Protein AF-A0A7X7E8J2-F1 (afdb_monomer)

Structure (mmCIF, N/CA/C/O backbone):
data_AF-A0A7X7E8J2-F1
#
_entry.id   AF-A0A7X7E8J2-F1
#
loop_
_atom_site.group_PDB
_atom_site.id
_atom_site.type_symbol
_atom_site.label_atom_id
_atom_site.label_alt_id
_atom_site.label_comp_id
_atom_site.label_asym_id
_atom_site.label_entity_id
_atom_site.label_seq_id
_atom_site.pdbx_PDB_ins_code
_atom_site.Cartn_x
_atom_site.Cartn_y
_atom_site.Cartn_z
_atom_site.occupancy
_atom_site.B_iso_or_equiv
_atom_site.auth_seq_id
_atom_site.auth_comp_id
_atom_site.auth_asym_id
_atom_site.auth_atom_id
_atom_site.pdbx_PDB_model_num
ATOM 1 N N . MET A 1 1 ? -27.638 -72.747 15.461 1.00 37.78 1 MET A N 1
ATOM 2 C CA . MET A 1 1 ? -26.517 -73.550 14.920 1.00 37.78 1 MET A CA 1
ATOM 3 C C . MET A 1 1 ? -26.994 -74.087 13.582 1.00 37.78 1 MET A C 1
ATOM 5 O O . MET A 1 1 ? -28.067 -74.654 13.563 1.00 37.78 1 MET A O 1
ATOM 9 N N . GLU A 1 2 ? -26.392 -73.842 12.428 1.00 44.19 2 GLU A N 1
ATOM 10 C CA . GLU A 1 2 ? -25.003 -73.512 12.139 1.00 44.19 2 GLU A CA 1
ATOM 11 C C . GLU A 1 2 ? -24.900 -72.679 10.854 1.00 44.19 2 GLU A C 1
ATOM 13 O O . GLU A 1 2 ? -25.761 -72.712 9.976 1.00 44.19 2 GLU A O 1
ATOM 18 N N . VAL A 1 3 ? -23.845 -71.878 10.812 1.00 41.34 3 VAL A N 1
ATOM 19 C CA . VAL A 1 3 ? -23.530 -70.848 9.828 1.00 41.34 3 VAL A CA 1
ATOM 20 C C . VAL A 1 3 ? -22.795 -71.458 8.624 1.00 41.34 3 VAL A C 1
ATOM 22 O O . VAL A 1 3 ? -21.808 -72.154 8.804 1.00 41.34 3 VAL A O 1
ATOM 25 N N . ARG A 1 4 ? -23.285 -71.112 7.420 1.00 47.16 4 ARG A N 1
ATOM 26 C CA . ARG A 1 4 ? -22.612 -70.809 6.127 1.00 47.16 4 ARG A CA 1
ATOM 27 C C . ARG A 1 4 ? -21.283 -71.502 5.778 1.00 47.16 4 ARG A C 1
ATOM 29 O O . ARG A 1 4 ? -20.347 -71.388 6.549 1.00 47.16 4 ARG A O 1
ATOM 36 N N . ARG A 1 5 ? -21.104 -71.833 4.482 1.00 49.34 5 ARG A N 1
ATOM 37 C CA . ARG A 1 5 ? -20.107 -71.165 3.595 1.00 49.34 5 ARG A CA 1
ATOM 38 C C . ARG A 1 5 ? -20.544 -71.206 2.122 1.00 49.34 5 ARG A C 1
ATOM 40 O O . ARG A 1 5 ? -20.525 -72.252 1.491 1.00 49.34 5 ARG A O 1
ATOM 47 N N . VAL A 1 6 ? -20.888 -70.041 1.574 1.00 63.06 6 VAL A N 1
ATOM 48 C CA . VAL A 1 6 ? -20.944 -69.776 0.128 1.00 63.06 6 VAL A CA 1
ATOM 49 C C . VAL A 1 6 ? -19.723 -68.912 -0.185 1.00 63.06 6 VAL A C 1
ATOM 51 O O . VAL A 1 6 ? -19.563 -67.851 0.419 1.00 63.06 6 VAL A O 1
ATOM 54 N N . CYS A 1 7 ? -18.839 -69.375 -1.069 1.00 52.31 7 CYS A N 1
ATOM 55 C CA . CYS A 1 7 ? -17.716 -68.579 -1.569 1.00 52.31 7 CYS A CA 1
ATOM 56 C C . CYS A 1 7 ? -18.230 -67.450 -2.477 1.00 52.31 7 CYS A C 1
ATOM 58 O O . CYS A 1 7 ? -18.973 -67.743 -3.416 1.00 52.31 7 CYS A O 1
ATOM 60 N N . PRO A 1 8 ? -17.829 -66.181 -2.279 1.00 56.72 8 PRO A N 1
ATOM 61 C CA . PRO A 1 8 ? -18.068 -65.147 -3.271 1.00 56.72 8 PRO A CA 1
ATOM 62 C C . PRO A 1 8 ? -16.983 -65.173 -4.359 1.00 56.72 8 PRO A C 1
ATOM 64 O O . PRO A 1 8 ? -15.785 -65.207 -4.090 1.00 56.72 8 PRO A O 1
ATOM 67 N N . SER A 1 9 ? -17.458 -65.146 -5.603 1.00 57.19 9 SER A N 1
ATOM 68 C CA . SER A 1 9 ? -16.715 -64.990 -6.854 1.00 57.19 9 SER A CA 1
ATOM 69 C C . SER A 1 9 ? -15.739 -63.806 -6.822 1.00 57.19 9 SER A C 1
ATOM 71 O O . SER A 1 9 ? -16.136 -62.664 -6.589 1.00 57.19 9 SER A O 1
ATOM 73 N N . THR A 1 10 ? -14.470 -64.052 -7.148 1.00 55.41 10 THR A N 1
ATOM 74 C CA . THR A 1 10 ? -13.453 -63.018 -7.379 1.00 55.41 10 THR A CA 1
ATOM 75 C C . THR A 1 10 ? -13.796 -62.202 -8.628 1.00 55.41 10 THR A C 1
ATOM 77 O O . THR A 1 10 ? -13.715 -62.698 -9.752 1.00 55.41 10 THR A O 1
ATOM 80 N N . LYS A 1 11 ? -14.186 -60.939 -8.445 1.00 59.88 11 LYS A N 1
ATOM 81 C CA . LYS A 1 11 ? -14.401 -59.970 -9.529 1.00 59.88 11 LYS A CA 1
ATOM 82 C C . LYS A 1 11 ? -13.032 -59.461 -10.019 1.00 59.88 11 LYS A C 1
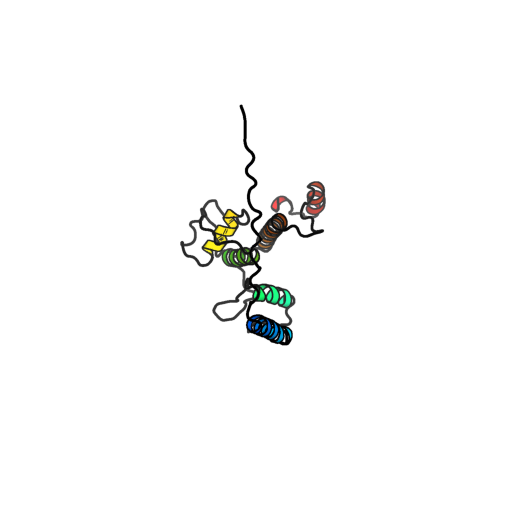ATOM 84 O O . LYS A 1 11 ? -12.265 -58.930 -9.221 1.00 59.88 11 LYS A O 1
ATOM 89 N N . ARG A 1 12 ? -12.712 -59.636 -11.311 1.00 57.22 12 ARG A N 1
ATOM 90 C CA . ARG A 1 12 ? -11.526 -59.039 -11.972 1.00 57.22 12 ARG A CA 1
ATOM 91 C C . ARG A 1 12 ? -11.570 -57.504 -11.853 1.00 57.22 12 ARG A C 1
ATOM 93 O O . ARG A 1 12 ? -12.649 -56.945 -12.060 1.00 57.22 12 ARG A O 1
ATOM 100 N N . PRO A 1 13 ? -10.447 -56.810 -11.593 1.00 51.97 13 PRO A N 1
ATOM 101 C CA . PRO A 1 13 ? -10.410 -55.357 -11.698 1.00 51.97 13 PRO A CA 1
ATOM 102 C C . PRO A 1 13 ? -10.588 -54.933 -13.162 1.00 51.97 13 PRO A C 1
ATOM 104 O O . PRO A 1 13 ? -9.998 -55.516 -14.073 1.00 51.97 13 PRO A O 1
ATOM 107 N N . ALA A 1 14 ? -11.453 -53.942 -13.370 1.00 62.56 14 ALA A N 1
ATOM 108 C CA . ALA A 1 14 ? -11.723 -53.330 -14.663 1.00 62.56 14 ALA A CA 1
ATOM 109 C C . ALA A 1 14 ? -10.448 -52.690 -15.241 1.00 62.56 14 ALA A C 1
ATOM 111 O O . ALA A 1 14 ? -9.663 -52.083 -14.513 1.00 62.56 14 ALA A O 1
ATOM 112 N N . GLY A 1 15 ? -10.249 -52.858 -16.551 1.00 51.03 15 GLY A N 1
ATOM 113 C CA . GLY A 1 15 ? -9.106 -52.331 -17.289 1.00 51.03 15 GLY A CA 1
ATOM 114 C C . GLY A 1 15 ? -9.001 -50.806 -17.213 1.00 51.03 15 GLY A C 1
ATOM 115 O O . GLY A 1 15 ? -10.000 -50.089 -17.246 1.00 51.03 15 GLY A O 1
ATOM 116 N N . ARG A 1 16 ? -7.760 -50.326 -17.119 1.00 59.06 16 ARG A N 1
ATOM 117 C CA . ARG A 1 16 ? -7.379 -48.920 -17.285 1.00 59.06 16 ARG A CA 1
ATOM 118 C C . ARG A 1 16 ? -7.776 -48.475 -18.707 1.00 59.06 16 ARG A C 1
ATOM 120 O O . ARG A 1 16 ? -7.447 -49.199 -19.644 1.00 59.06 16 ARG A O 1
ATOM 127 N N . PRO A 1 17 ? -8.449 -47.327 -18.905 1.00 53.91 17 PRO A N 1
ATOM 128 C CA . PRO A 1 17 ? -8.723 -46.832 -20.249 1.00 53.91 17 PRO A CA 1
ATOM 129 C C . PRO A 1 17 ? -7.408 -46.392 -20.907 1.00 53.91 17 PRO A C 1
ATOM 131 O O . PRO A 1 17 ? -6.846 -45.344 -20.587 1.00 53.91 17 PRO A O 1
ATOM 134 N N . GLU A 1 18 ? -6.895 -47.230 -21.803 1.00 58.91 18 GLU A N 1
ATOM 135 C CA . GLU A 1 18 ? -5.852 -46.880 -22.762 1.00 58.91 18 GLU A CA 1
ATOM 136 C C . GLU A 1 18 ? -6.492 -46.066 -23.890 1.00 58.91 18 GLU A C 1
ATOM 138 O O . GLU A 1 18 ? -7.404 -46.539 -24.563 1.00 58.91 18 GLU A O 1
ATOM 143 N N . GLY A 1 19 ? -6.039 -44.825 -24.075 1.00 63.09 19 GLY A N 1
ATOM 144 C CA . GLY A 1 19 ? -6.479 -43.993 -25.197 1.00 63.09 19 GLY A CA 1
ATOM 145 C C . GLY A 1 19 ? -6.727 -42.530 -24.852 1.00 63.09 19 GLY A C 1
ATOM 146 O O . GLY A 1 19 ? -7.782 -41.994 -25.175 1.00 63.09 19 GLY A O 1
ATOM 147 N N . ARG A 1 20 ? -5.760 -41.845 -24.227 1.00 62.16 20 ARG A N 1
ATOM 148 C CA . ARG A 1 20 ? -5.702 -40.378 -24.359 1.00 62.16 20 ARG A CA 1
ATOM 149 C C . ARG A 1 20 ? -5.097 -40.100 -25.745 1.00 62.16 20 ARG A C 1
ATOM 151 O O . ARG A 1 20 ? -4.041 -40.666 -26.030 1.00 62.16 20 ARG A O 1
ATOM 158 N N . PRO A 1 21 ? -5.739 -39.316 -26.630 1.00 54.25 21 PRO A N 1
ATOM 159 C CA . PRO A 1 21 ? -5.246 -39.117 -27.990 1.00 54.25 21 PRO A CA 1
ATOM 160 C C . PRO A 1 21 ? -3.860 -38.463 -27.949 1.00 54.25 21 PRO A C 1
ATOM 162 O O . PRO A 1 21 ? -3.708 -37.359 -27.429 1.00 54.25 21 PRO A O 1
ATOM 165 N N . ALA A 1 22 ? -2.857 -39.145 -28.512 1.00 60.97 22 ALA A N 1
ATOM 166 C CA . ALA A 1 22 ? -1.450 -38.728 -28.523 1.00 60.97 22 ALA A CA 1
ATOM 167 C C . ALA A 1 22 ? -1.223 -37.309 -29.088 1.00 60.97 22 ALA A C 1
ATOM 169 O O . ALA A 1 22 ? -0.231 -36.661 -28.767 1.00 60.97 22 ALA A O 1
ATOM 170 N N . ALA A 1 23 ? -2.169 -36.798 -29.883 1.00 59.53 23 ALA A N 1
ATOM 171 C CA . ALA A 1 23 ? -2.151 -35.441 -30.416 1.00 59.53 23 ALA A CA 1
ATOM 172 C C . ALA A 1 23 ? -2.181 -34.357 -29.321 1.00 59.53 23 ALA A C 1
ATOM 174 O O . ALA A 1 23 ? -1.498 -33.348 -29.457 1.00 59.53 23 ALA A O 1
ATOM 175 N N . ALA A 1 24 ? -2.905 -34.565 -28.214 1.00 65.50 24 ALA A N 1
ATOM 176 C CA . ALA A 1 24 ? -2.998 -33.569 -27.142 1.00 65.50 24 ALA A CA 1
ATOM 177 C C . ALA A 1 24 ? -1.665 -33.398 -26.394 1.00 65.50 24 ALA A C 1
ATOM 179 O O . ALA A 1 24 ? -1.290 -32.287 -26.029 1.00 65.50 24 ALA A O 1
ATOM 180 N N . THR A 1 25 ? -0.917 -34.489 -26.214 1.00 69.38 25 THR A N 1
ATOM 181 C CA . THR A 1 25 ? 0.414 -34.471 -25.597 1.00 69.38 25 THR A CA 1
ATOM 182 C C . THR A 1 25 ? 1.444 -33.814 -26.507 1.00 69.38 25 THR A C 1
ATOM 184 O O . THR A 1 25 ? 2.270 -33.051 -26.025 1.00 69.38 25 THR A O 1
ATOM 187 N N . VAL A 1 26 ? 1.377 -34.055 -27.819 1.00 75.06 26 VAL A N 1
ATOM 188 C CA . VAL A 1 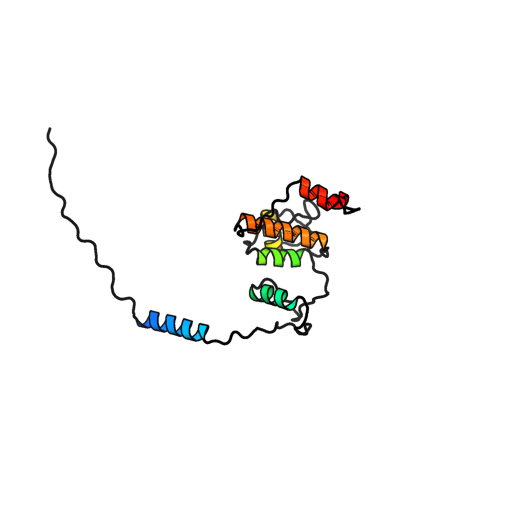26 ? 2.270 -33.409 -28.796 1.00 75.06 26 VAL A CA 1
ATOM 189 C C . VAL A 1 26 ? 1.994 -31.908 -28.888 1.00 75.06 26 VAL A C 1
ATOM 191 O O . VAL A 1 26 ? 2.940 -31.130 -28.901 1.00 75.06 26 VAL A O 1
ATOM 194 N N . VAL A 1 27 ? 0.726 -31.484 -28.871 1.00 78.25 27 VAL A N 1
ATOM 195 C CA . VAL A 1 27 ? 0.353 -30.058 -28.844 1.00 78.25 27 VAL A CA 1
ATOM 196 C C . VAL A 1 27 ? 0.794 -29.392 -27.540 1.00 78.25 27 VAL A C 1
ATOM 198 O O . VAL A 1 27 ? 1.346 -28.300 -27.589 1.00 78.25 27 VAL A O 1
ATOM 201 N N . ALA A 1 28 ? 0.626 -30.047 -26.387 1.00 76.88 28 ALA A N 1
ATOM 202 C CA . ALA A 1 28 ? 1.096 -29.517 -25.106 1.00 76.88 28 ALA A CA 1
ATOM 203 C C . ALA A 1 28 ? 2.631 -29.404 -25.045 1.00 76.88 28 ALA A C 1
ATOM 205 O O . ALA A 1 28 ? 3.153 -28.400 -24.572 1.00 76.88 28 ALA A O 1
ATOM 206 N N . LEU A 1 29 ? 3.359 -30.396 -25.570 1.00 77.81 29 LEU A N 1
ATOM 207 C CA . LEU A 1 29 ? 4.823 -30.374 -25.646 1.00 77.81 29 LEU A CA 1
ATOM 208 C C . LEU A 1 29 ? 5.344 -29.359 -26.671 1.00 77.81 29 LEU A C 1
ATOM 210 O O . LEU A 1 29 ? 6.376 -28.750 -26.427 1.00 77.81 29 LEU A O 1
ATOM 214 N N . LEU A 1 30 ? 4.638 -29.141 -27.785 1.00 77.50 30 LEU A N 1
ATOM 215 C CA . LEU A 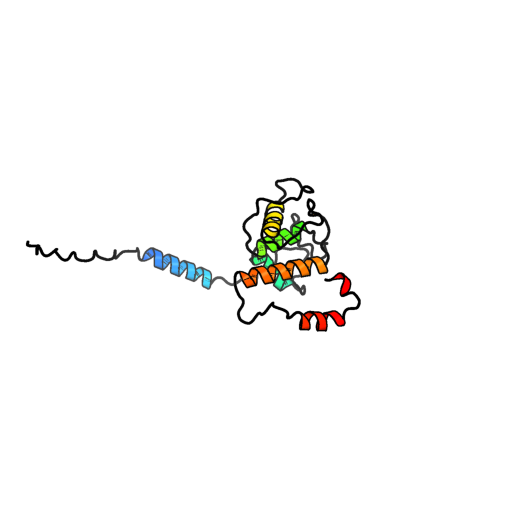1 30 ? 4.944 -28.076 -28.747 1.00 77.50 30 LEU A CA 1
ATOM 216 C C . LEU A 1 30 ? 4.630 -26.690 -28.183 1.00 77.50 30 LEU A C 1
ATOM 218 O O . LEU A 1 30 ? 5.409 -25.773 -28.404 1.00 77.50 30 LEU A O 1
ATOM 222 N N . ALA A 1 31 ? 3.539 -26.527 -27.433 1.00 75.75 31 ALA A N 1
ATOM 223 C CA . ALA A 1 31 ? 3.223 -25.272 -26.755 1.00 75.75 31 ALA A CA 1
ATOM 224 C C . ALA A 1 31 ? 4.276 -24.946 -25.685 1.00 75.75 31 ALA A C 1
ATOM 226 O O . ALA A 1 31 ? 4.775 -23.827 -25.643 1.00 75.75 31 ALA A O 1
ATOM 227 N N . PHE A 1 32 ? 4.688 -25.937 -24.890 1.00 76.06 32 PHE A N 1
ATOM 228 C CA . PHE A 1 32 ? 5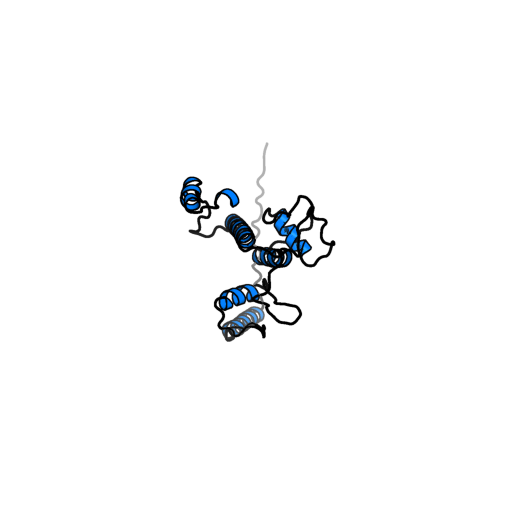.794 -25.795 -23.939 1.00 76.06 32 PHE A CA 1
ATOM 229 C C . PHE A 1 32 ? 7.134 -25.540 -24.659 1.00 76.06 32 PHE A C 1
ATOM 231 O O . PHE A 1 32 ? 7.893 -24.666 -24.261 1.00 76.06 32 PHE A O 1
ATOM 238 N N . LEU A 1 33 ? 7.345 -26.240 -25.782 1.00 79.88 33 LEU A N 1
ATOM 239 C CA . LEU A 1 33 ? 8.276 -25.985 -26.890 1.00 79.88 33 LEU A CA 1
ATOM 240 C C . LEU A 1 33 ? 8.495 -24.494 -27.178 1.00 79.88 33 LEU A C 1
ATOM 242 O O . LEU A 1 33 ? 9.573 -23.923 -27.021 1.00 79.88 33 LEU A O 1
ATOM 246 N N . VAL A 1 34 ? 7.404 -23.890 -27.633 1.00 76.06 34 VAL A N 1
ATOM 247 C CA . VAL A 1 34 ? 7.320 -22.504 -28.086 1.00 76.06 34 VAL A CA 1
ATOM 248 C C . VAL A 1 34 ? 7.493 -21.527 -26.923 1.00 76.06 34 VAL A C 1
ATOM 250 O O . VAL A 1 34 ? 8.188 -20.532 -27.091 1.00 76.06 34 VAL A O 1
ATOM 253 N N . VAL A 1 35 ? 6.938 -21.822 -25.742 1.00 73.81 35 VAL A N 1
ATOM 254 C CA . VAL A 1 35 ? 7.122 -21.000 -24.531 1.00 73.81 35 VAL A CA 1
ATOM 255 C C . VAL A 1 35 ? 8.582 -21.012 -24.059 1.00 73.81 35 VAL A C 1
ATOM 257 O O . VAL A 1 35 ? 9.103 -19.967 -23.694 1.00 73.81 35 VAL A O 1
ATOM 260 N N . ALA A 1 36 ? 9.273 -22.153 -24.119 1.00 72.38 36 ALA A N 1
ATOM 261 C CA . ALA A 1 36 ? 10.672 -22.276 -23.696 1.00 72.38 36 ALA A CA 1
ATOM 262 C C . ALA A 1 36 ? 11.683 -21.655 -24.681 1.00 72.38 36 ALA A C 1
ATOM 264 O O . ALA A 1 36 ? 12.797 -21.322 -24.285 1.00 72.38 36 ALA A O 1
ATOM 265 N N . LEU A 1 37 ? 11.315 -21.530 -25.962 1.00 71.44 37 LEU A N 1
ATOM 266 C CA . LEU A 1 37 ? 12.127 -20.895 -27.010 1.00 71.44 37 LEU A CA 1
ATOM 267 C C . LEU A 1 37 ? 11.809 -19.404 -27.198 1.00 71.44 37 LEU A C 1
ATOM 269 O O . LEU A 1 37 ? 12.497 -18.734 -27.973 1.00 71.44 37 LEU A O 1
ATOM 273 N N . ALA A 1 38 ? 10.773 -18.885 -26.535 1.00 65.50 38 ALA A N 1
ATOM 274 C CA . ALA A 1 38 ? 10.485 -17.462 -26.556 1.00 65.50 38 ALA A CA 1
ATOM 275 C C . ALA A 1 38 ? 11.635 -16.718 -25.855 1.00 65.50 38 ALA A C 1
ATOM 277 O O . ALA A 1 38 ? 12.001 -17.085 -24.736 1.00 65.50 38 ALA A O 1
ATOM 278 N N . PRO A 1 39 ? 12.239 -15.694 -26.483 1.00 57.69 39 PRO A N 1
ATOM 279 C CA . PRO A 1 39 ? 13.191 -14.855 -25.778 1.00 57.69 39 PRO A CA 1
ATOM 280 C C . PRO A 1 39 ? 12.470 -14.218 -24.587 1.00 57.69 39 PRO A C 1
ATOM 282 O O . PRO A 1 39 ? 11.428 -13.589 -24.771 1.00 57.69 39 PRO A O 1
ATOM 285 N N . SER A 1 40 ? 13.022 -14.364 -23.381 1.00 55.81 40 SER A N 1
ATOM 286 C CA . SER A 1 40 ? 12.626 -13.550 -22.234 1.00 55.81 40 SER A CA 1
ATOM 287 C C . SER A 1 40 ? 12.996 -12.109 -22.559 1.00 55.81 40 SER A C 1
ATOM 289 O O . SER A 1 40 ? 14.119 -11.669 -22.318 1.00 55.81 40 SER A O 1
ATOM 291 N N . THR A 1 41 ? 12.094 -11.377 -23.202 1.00 54.50 41 THR A N 1
ATOM 292 C CA . THR A 1 41 ? 12.244 -9.935 -23.314 1.00 54.50 41 THR A CA 1
ATOM 293 C C . THR A 1 41 ? 12.133 -9.403 -21.899 1.00 54.50 41 THR A C 1
ATOM 295 O O . THR A 1 41 ? 11.049 -9.463 -21.324 1.00 54.50 41 THR A O 1
ATOM 298 N N . ALA A 1 42 ? 13.241 -8.918 -21.336 1.00 55.78 42 ALA A N 1
ATOM 299 C CA . ALA A 1 42 ? 13.175 -8.012 -20.202 1.00 55.78 42 ALA A CA 1
ATOM 300 C C . ALA A 1 42 ? 12.209 -6.896 -20.613 1.00 55.78 42 ALA A C 1
ATOM 302 O O . ALA A 1 42 ? 12.487 -6.146 -21.554 1.00 55.78 42 ALA A O 1
ATOM 303 N N . HIS A 1 43 ? 11.015 -6.895 -20.027 1.00 61.84 43 HIS A N 1
ATOM 304 C CA . HIS A 1 43 ? 9.993 -5.938 -20.393 1.00 61.84 43 HIS A CA 1
ATOM 305 C C . HIS A 1 43 ? 10.422 -4.607 -19.786 1.00 61.84 43 HIS A C 1
ATOM 307 O O . HIS A 1 43 ? 10.446 -4.444 -18.567 1.00 61.84 43 HIS A O 1
ATOM 313 N N . ALA A 1 44 ? 10.849 -3.672 -20.635 1.00 72.94 44 ALA A N 1
ATOM 314 C CA . ALA A 1 44 ? 11.019 -2.301 -20.190 1.00 72.94 44 ALA A CA 1
ATOM 315 C C . ALA A 1 44 ? 9.658 -1.824 -19.672 1.00 72.94 44 ALA A C 1
ATOM 317 O O . ALA A 1 44 ? 8.648 -1.992 -20.358 1.00 72.94 44 ALA A O 1
ATOM 318 N N . LEU A 1 45 ? 9.633 -1.285 -18.455 1.00 84.56 45 LEU A N 1
ATOM 319 C CA . LEU A 1 45 ? 8.399 -0.797 -17.858 1.00 84.56 45 LEU A CA 1
ATOM 320 C C . LEU A 1 45 ? 7.777 0.280 -18.760 1.00 84.56 45 LEU A C 1
ATOM 322 O O . LEU A 1 45 ? 8.509 1.118 -19.291 1.00 84.56 45 LEU A O 1
ATOM 326 N N . PRO A 1 46 ? 6.446 0.300 -18.933 1.00 88.56 46 PRO A N 1
ATOM 327 C CA . PRO A 1 46 ? 5.779 1.179 -19.892 1.00 88.56 46 PRO A CA 1
ATOM 328 C C . PRO A 1 46 ? 5.623 2.627 -19.386 1.00 88.56 46 PRO A C 1
ATOM 330 O O . PRO A 1 46 ? 4.732 3.339 -19.845 1.00 88.56 46 PRO A O 1
ATOM 333 N N . TYR A 1 47 ? 6.457 3.062 -18.439 1.00 93.38 47 TYR A N 1
ATOM 334 C CA . TYR A 1 47 ? 6.338 4.352 -17.765 1.00 93.38 47 TYR A CA 1
ATOM 335 C C . TYR A 1 47 ? 7.261 5.392 -18.430 1.00 93.38 47 TYR A C 1
ATOM 337 O O . TYR A 1 47 ? 8.481 5.220 -18.414 1.00 93.38 47 TYR A O 1
ATOM 345 N N . PRO A 1 48 ? 6.721 6.468 -19.037 1.00 94.06 48 PRO A N 1
ATOM 346 C CA . PRO A 1 48 ? 7.506 7.457 -19.781 1.00 94.06 48 PRO A CA 1
ATOM 347 C C . PRO A 1 48 ? 8.315 8.406 -18.884 1.00 94.06 48 PRO A C 1
ATOM 349 O O . PRO A 1 48 ? 9.172 9.136 -19.380 1.00 94.06 48 PRO A O 1
ATOM 352 N N . ASP A 1 49 ? 8.020 8.435 -17.586 1.00 94.44 49 ASP A N 1
ATOM 353 C CA . ASP A 1 49 ? 8.696 9.223 -16.555 1.00 94.44 49 ASP A CA 1
ATOM 354 C C . ASP A 1 49 ? 9.861 8.477 -15.883 1.00 94.44 49 ASP A C 1
ATOM 356 O O . ASP A 1 49 ? 10.442 9.001 -14.934 1.00 94.44 49 ASP A O 1
ATOM 360 N N . LEU A 1 50 ? 10.219 7.293 -16.394 1.00 93.06 50 LEU A N 1
ATOM 361 C CA . LEU A 1 50 ? 11.380 6.518 -15.964 1.00 93.06 50 LEU A CA 1
ATOM 362 C C . LEU A 1 50 ? 12.431 6.424 -17.077 1.00 93.06 50 LEU A C 1
ATOM 364 O O . LEU A 1 50 ? 12.107 6.227 -18.250 1.00 93.06 50 LEU A O 1
ATOM 368 N N . SER A 1 51 ? 13.704 6.539 -16.708 1.00 89.88 51 SER A N 1
ATOM 369 C CA . SER A 1 51 ? 14.856 6.320 -17.587 1.00 89.88 51 SER A CA 1
ATOM 370 C C . SER A 1 51 ? 15.262 4.848 -17.681 1.00 89.88 51 SER A C 1
ATOM 372 O O . SER A 1 51 ? 15.911 4.462 -18.656 1.00 89.88 51 SER A O 1
ATOM 374 N N . GLY A 1 52 ? 14.858 4.018 -16.716 1.00 87.19 52 GLY A N 1
ATOM 375 C CA . GLY A 1 52 ? 15.142 2.583 -16.666 1.00 87.19 52 GLY A CA 1
ATOM 376 C C . GLY A 1 52 ? 16.459 2.218 -15.972 1.00 87.19 52 GLY A C 1
ATOM 377 O O . GLY A 1 52 ? 16.804 1.039 -15.916 1.00 87.19 52 GLY A O 1
ATOM 378 N N . ASP A 1 53 ? 17.197 3.199 -15.454 1.00 89.81 53 ASP A N 1
ATOM 379 C CA . ASP A 1 53 ? 18.439 3.040 -14.686 1.00 89.81 53 ASP A CA 1
ATOM 380 C C . ASP A 1 53 ? 18.287 3.466 -13.215 1.00 89.81 53 ASP A C 1
ATOM 382 O O . ASP A 1 53 ? 19.270 3.602 -12.480 1.00 89.81 53 ASP A O 1
ATOM 386 N N . GLU A 1 54 ? 17.050 3.660 -12.757 1.00 91.62 54 GLU A N 1
ATOM 387 C CA . GLU A 1 54 ? 16.762 4.005 -11.377 1.00 91.62 54 GLU A CA 1
ATOM 388 C C . GLU A 1 54 ? 17.165 2.882 -10.424 1.00 91.62 54 GLU A C 1
ATOM 390 O O . GLU A 1 54 ? 16.979 1.696 -10.684 1.00 91.62 54 GLU A O 1
ATOM 395 N N . TRP A 1 55 ? 17.640 3.262 -9.238 1.00 93.12 55 TRP A N 1
ATOM 396 C CA . TRP A 1 55 ? 18.083 2.310 -8.216 1.00 93.12 55 TRP A CA 1
ATOM 397 C C . TRP A 1 55 ? 16.991 1.327 -7.754 1.00 93.12 55 TRP A C 1
ATOM 399 O O . TRP A 1 55 ? 17.306 0.306 -7.150 1.00 93.12 55 TRP A O 1
ATOM 409 N N . TYR A 1 56 ? 15.717 1.638 -8.006 1.00 91.62 56 TYR A N 1
ATOM 410 C CA . TYR A 1 56 ? 14.556 0.816 -7.660 1.00 91.62 56 TYR A CA 1
ATOM 411 C C . TYR A 1 56 ? 13.943 0.088 -8.863 1.00 91.62 56 TYR A C 1
ATOM 413 O O . TYR A 1 56 ? 12.906 -0.554 -8.697 1.00 91.62 56 TYR A O 1
ATOM 421 N N . ILE A 1 57 ? 14.535 0.180 -10.060 1.00 92.44 57 ILE A N 1
ATOM 422 C CA . ILE A 1 57 ? 13.902 -0.316 -11.287 1.00 92.44 57 ILE A CA 1
ATOM 423 C C . ILE A 1 57 ? 13.646 -1.826 -11.243 1.00 92.44 57 ILE A C 1
ATOM 425 O O . ILE A 1 57 ? 12.567 -2.266 -11.623 1.00 92.44 57 ILE A O 1
ATOM 429 N N . GLU A 1 58 ? 14.575 -2.608 -10.686 1.00 91.06 58 GLU A N 1
ATOM 430 C CA . GLU A 1 58 ? 14.422 -4.062 -10.534 1.00 91.06 58 GLU A CA 1
ATOM 431 C C . GLU A 1 58 ? 13.263 -4.413 -9.590 1.00 91.06 58 GLU A C 1
ATOM 433 O O . GLU A 1 58 ? 12.463 -5.304 -9.869 1.00 91.06 58 GLU A O 1
ATOM 438 N N . ALA A 1 59 ? 13.130 -3.677 -8.481 1.00 91.56 59 ALA A N 1
ATOM 439 C CA . ALA A 1 59 ? 12.033 -3.871 -7.537 1.00 91.56 59 ALA A CA 1
ATOM 440 C C . ALA A 1 59 ? 10.688 -3.476 -8.159 1.00 91.56 59 ALA A C 1
ATOM 442 O O . ALA A 1 59 ? 9.688 -4.168 -7.973 1.00 91.56 59 ALA A O 1
ATOM 443 N N . LEU A 1 60 ? 10.663 -2.382 -8.922 1.00 92.75 60 LEU A N 1
ATOM 444 C CA . LEU A 1 60 ? 9.469 -1.934 -9.626 1.00 92.75 60 LEU A CA 1
ATOM 445 C C . LEU A 1 60 ? 9.052 -2.915 -10.728 1.00 92.75 60 LEU A C 1
ATOM 447 O O . LEU A 1 60 ? 7.860 -3.171 -10.881 1.00 92.75 60 LEU A O 1
ATOM 451 N N . GLN A 1 61 ? 10.013 -3.484 -11.459 1.00 91.88 61 GLN A N 1
ATOM 452 C CA . GLN A 1 61 ? 9.776 -4.548 -12.436 1.00 91.88 61 GLN A CA 1
ATOM 453 C C . GLN A 1 61 ? 9.135 -5.759 -11.769 1.00 91.88 61 GLN A C 1
ATOM 455 O O . GLN A 1 61 ? 8.037 -6.136 -12.159 1.00 91.88 61 GLN A O 1
ATOM 460 N N . ALA A 1 62 ? 9.737 -6.277 -10.696 1.00 91.56 62 ALA A N 1
ATOM 461 C CA . ALA A 1 62 ? 9.183 -7.416 -9.966 1.00 91.56 62 ALA A CA 1
ATOM 462 C C . ALA A 1 62 ? 7.747 -7.157 -9.471 1.00 91.56 62 ALA A C 1
ATOM 464 O O . ALA A 1 62 ? 6.876 -8.009 -9.612 1.00 91.56 62 ALA A O 1
ATOM 465 N N . LEU A 1 63 ? 7.470 -5.966 -8.931 1.00 92.00 63 LEU A N 1
ATOM 466 C CA . LEU A 1 63 ? 6.122 -5.608 -8.475 1.00 92.00 63 LEU A CA 1
ATOM 467 C C . LEU A 1 63 ? 5.124 -5.407 -9.623 1.00 92.00 63 LEU A C 1
ATOM 469 O O . LEU A 1 63 ? 3.934 -5.664 -9.444 1.00 92.00 63 LEU A O 1
ATOM 473 N N . SER A 1 64 ? 5.582 -4.930 -10.780 1.00 91.12 64 SER A N 1
ATOM 474 C CA . SER A 1 64 ? 4.728 -4.756 -11.961 1.00 91.12 64 SER A CA 1
ATOM 475 C C . SER A 1 64 ? 4.409 -6.100 -12.616 1.00 91.12 64 SER A C 1
ATOM 477 O O . SER A 1 64 ? 3.273 -6.318 -13.026 1.00 91.12 64 SER A O 1
ATOM 479 N N . ASP A 1 65 ? 5.373 -7.024 -12.652 1.00 90.00 65 ASP A N 1
ATOM 480 C CA . ASP A 1 65 ? 5.197 -8.382 -13.181 1.00 90.00 65 ASP A CA 1
ATOM 481 C C . ASP A 1 65 ? 4.180 -9.187 -12.356 1.00 90.00 65 ASP A C 1
ATOM 483 O O . ASP A 1 65 ? 3.374 -9.932 -12.913 1.00 90.00 65 ASP A O 1
ATOM 487 N N . GLU A 1 66 ? 4.157 -8.975 -11.037 1.00 88.56 66 GLU A N 1
ATOM 488 C CA . GLU A 1 66 ? 3.148 -9.529 -10.121 1.00 88.56 66 GLU A CA 1
ATOM 489 C C . GLU A 1 66 ? 1.808 -8.759 -10.163 1.00 88.56 66 GLU A C 1
ATOM 491 O O . GLU A 1 66 ? 0.861 -9.094 -9.453 1.00 88.56 66 GLU A O 1
ATOM 496 N N . GLY A 1 67 ? 1.704 -7.692 -10.964 1.00 89.25 67 GLY A N 1
ATOM 497 C CA . GLY A 1 67 ? 0.494 -6.870 -11.086 1.00 89.25 67 GLY A CA 1
ATOM 498 C C . GLY A 1 67 ? 0.163 -6.025 -9.849 1.00 89.25 67 GLY A C 1
ATOM 499 O O . GLY A 1 67 ? -0.923 -5.444 -9.773 1.00 89.25 67 GLY A O 1
ATOM 5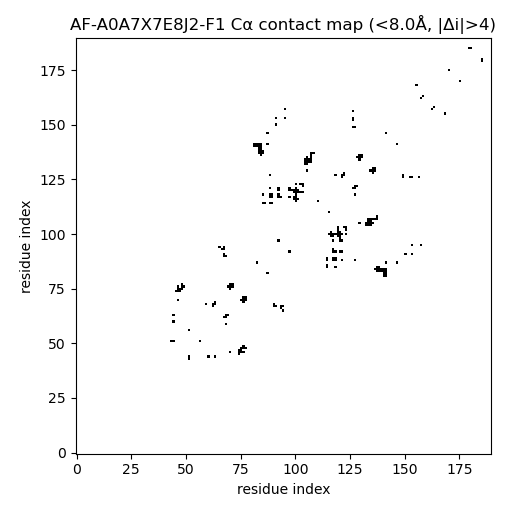00 N N . VAL A 1 68 ? 1.085 -5.924 -8.886 1.00 91.69 68 VAL A N 1
ATOM 501 C CA . VAL A 1 68 ? 0.932 -5.128 -7.656 1.00 91.69 68 VAL A CA 1
ATOM 502 C C . VAL A 1 68 ? 0.979 -3.631 -7.967 1.00 91.69 68 VAL A C 1
ATOM 504 O O . VAL A 1 68 ? 0.268 -2.841 -7.345 1.00 91.69 68 VAL A O 1
ATOM 507 N N . VAL A 1 69 ? 1.795 -3.237 -8.947 1.00 91.75 69 VAL A N 1
ATOM 508 C CA . VAL A 1 69 ? 1.974 -1.845 -9.375 1.00 91.75 69 VAL A CA 1
ATOM 509 C C . VAL A 1 69 ? 1.581 -1.697 -10.842 1.00 91.75 69 VAL A C 1
ATOM 511 O O . VAL A 1 69 ? 2.126 -2.380 -11.699 1.00 91.75 69 VAL A O 1
ATOM 514 N N . ASN A 1 70 ? 0.660 -0.772 -11.130 1.00 87.44 70 ASN A N 1
ATOM 515 C CA . ASN A 1 70 ? 0.093 -0.578 -12.473 1.00 87.44 70 ASN A CA 1
ATOM 516 C C . ASN A 1 70 ? 0.242 0.862 -13.011 1.00 87.44 70 ASN A C 1
ATOM 518 O O . ASN A 1 70 ? -0.331 1.198 -14.046 1.00 87.44 70 ASN A O 1
ATOM 522 N N . GLY A 1 71 ? 0.989 1.718 -12.308 1.00 89.12 71 GLY A N 1
ATOM 523 C CA . GLY A 1 71 ? 1.124 3.137 -12.638 1.00 89.12 71 GLY A CA 1
ATOM 524 C C . GLY A 1 71 ? -0.175 3.933 -12.480 1.00 89.12 71 GLY A C 1
ATOM 525 O O . GLY A 1 71 ? -1.159 3.485 -11.885 1.00 89.12 71 GLY A O 1
ATOM 526 N N . ARG A 1 72 ? -0.156 5.160 -12.988 1.00 90.06 72 ARG A N 1
ATOM 527 C CA . ARG A 1 72 ? -1.249 6.128 -12.933 1.00 90.06 72 ARG A CA 1
ATOM 528 C C . ARG A 1 72 ? -2.105 6.069 -14.198 1.00 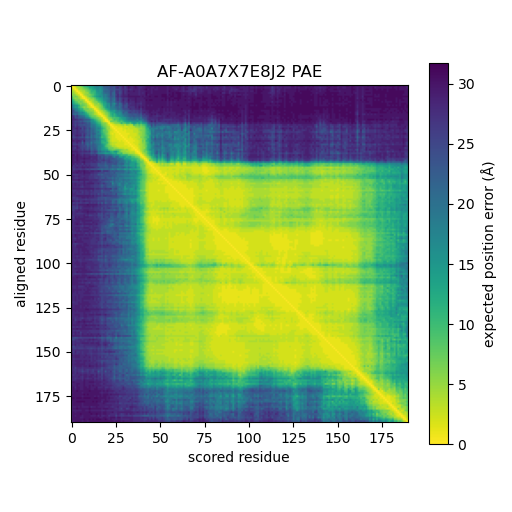90.06 72 ARG A C 1
ATOM 530 O O . ARG A 1 72 ? -1.711 5.541 -15.234 1.00 90.06 72 ARG A O 1
ATOM 537 N N . ALA A 1 73 ? -3.286 6.682 -14.131 1.00 89.50 73 ALA A N 1
ATOM 538 C CA . ALA A 1 73 ? -4.223 6.734 -15.255 1.00 89.50 73 ALA A CA 1
ATOM 539 C C . ALA A 1 73 ? -3.677 7.474 -16.494 1.00 89.50 73 ALA A C 1
ATOM 541 O O . ALA A 1 73 ? -4.163 7.248 -17.600 1.00 89.50 73 ALA A O 1
ATOM 542 N N . ASP A 1 74 ? -2.687 8.353 -16.321 1.00 91.56 74 ASP A N 1
ATOM 543 C CA . ASP A 1 74 ? -1.998 9.057 -17.409 1.00 91.56 74 ASP A CA 1
ATOM 544 C C . ASP A 1 74 ? -0.823 8.259 -18.010 1.00 91.56 74 ASP A C 1
ATOM 546 O O . ASP A 1 74 ? -0.170 8.734 -18.939 1.00 91.56 74 ASP A O 1
ATOM 550 N N . GLY A 1 75 ? -0.578 7.042 -17.512 1.00 91.94 75 GLY A N 1
ATOM 551 C CA . GLY A 1 75 ? 0.489 6.149 -17.956 1.00 91.94 75 GLY A CA 1
ATOM 552 C C . GLY A 1 75 ? 1.837 6.372 -17.270 1.00 91.94 75 GLY A C 1
ATOM 553 O O . GLY A 1 75 ? 2.780 5.656 -17.590 1.00 91.94 75 GLY A O 1
ATOM 554 N N . THR A 1 76 ? 1.953 7.326 -16.343 1.00 95.06 76 THR A N 1
ATOM 555 C CA . THR A 1 76 ? 3.183 7.563 -15.564 1.00 95.06 76 THR A CA 1
ATOM 556 C C . THR A 1 76 ? 3.284 6.642 -14.349 1.00 95.06 76 THR A C 1
ATOM 558 O O . THR A 1 76 ? 2.283 6.075 -13.905 1.00 95.06 76 THR A O 1
ATOM 561 N N . PHE A 1 77 ? 4.479 6.490 -13.780 1.00 94.31 77 PHE A N 1
ATOM 562 C CA . PHE A 1 77 ? 4.654 5.830 -12.485 1.00 94.31 77 PHE A CA 1
ATOM 563 C C . PHE A 1 77 ? 4.500 6.810 -11.311 1.00 94.31 77 PHE A C 1
ATOM 565 O O . PHE A 1 77 ? 3.871 6.473 -10.309 1.00 94.31 77 PHE A O 1
ATOM 572 N N . GLY A 1 78 ? 5.032 8.027 -11.434 1.00 94.25 78 GLY A N 1
ATOM 573 C CA . GLY A 1 78 ? 5.028 9.039 -10.376 1.00 94.25 78 GLY A CA 1
ATOM 574 C C . GLY A 1 78 ? 5.985 8.725 -9.215 1.00 94.25 78 GLY A C 1
ATOM 575 O O . GLY A 1 78 ? 5.562 8.753 -8.060 1.00 94.25 78 GLY A O 1
ATOM 576 N N . PRO A 1 79 ? 7.281 8.444 -9.461 1.00 91.94 79 PRO A N 1
ATOM 577 C CA . PRO A 1 79 ? 8.204 7.921 -8.442 1.00 91.94 79 PRO A CA 1
ATOM 578 C C . PRO A 1 79 ? 8.473 8.853 -7.253 1.00 91.94 79 PRO A C 1
ATOM 580 O O . PRO A 1 79 ? 8.941 8.404 -6.205 1.00 91.94 79 PRO A O 1
ATOM 583 N N . TYR A 1 80 ? 8.228 10.153 -7.418 1.00 90.88 80 TYR A N 1
ATOM 584 C CA . TYR A 1 80 ? 8.460 11.171 -6.389 1.00 90.88 80 TYR A CA 1
ATOM 585 C C . TYR A 1 80 ? 7.173 11.694 -5.760 1.00 90.88 80 TYR A C 1
ATOM 587 O O . TYR A 1 80 ? 7.226 12.566 -4.888 1.00 90.88 80 TYR A O 1
ATOM 595 N N . ASP A 1 81 ? 6.028 11.171 -6.187 1.00 92.44 81 ASP A N 1
ATOM 596 C CA . ASP A 1 81 ? 4.759 11.570 -5.621 1.00 92.44 81 ASP A CA 1
ATOM 597 C C . ASP A 1 81 ? 4.582 10.957 -4.227 1.00 92.44 81 ASP A C 1
ATOM 599 O O . ASP A 1 81 ? 4.991 9.818 -3.970 1.00 92.44 81 ASP A O 1
ATOM 603 N N . PRO A 1 82 ? 3.952 11.689 -3.296 1.00 92.94 82 PRO A N 1
ATOM 604 C CA . PRO A 1 82 ? 3.559 11.111 -2.028 1.00 92.94 82 PRO A CA 1
ATOM 605 C C . PRO A 1 82 ? 2.550 9.987 -2.262 1.00 92.94 82 PRO A C 1
ATOM 607 O O . PRO A 1 82 ? 1.571 10.158 -2.985 1.00 92.94 82 PRO A O 1
ATOM 610 N N . ILE A 1 83 ? 2.761 8.863 -1.586 1.00 93.44 83 ILE A N 1
ATOM 611 C CA . ILE A 1 83 ? 1.829 7.743 -1.609 1.00 93.44 83 ILE A CA 1
ATOM 612 C C . ILE A 1 83 ? 0.761 7.888 -0.521 1.00 93.44 83 ILE A C 1
ATOM 614 O O . ILE A 1 83 ? 1.069 8.184 0.642 1.00 93.44 83 ILE A O 1
ATOM 618 N N . SER A 1 84 ? -0.500 7.674 -0.884 1.00 94.81 84 SER A N 1
ATOM 619 C CA . SER A 1 84 ? -1.623 7.681 0.053 1.00 94.81 84 SER A CA 1
ATOM 620 C C . SER A 1 84 ? -1.718 6.374 0.847 1.00 94.81 84 SER A C 1
ATOM 622 O O . SER A 1 84 ? -1.232 5.312 0.438 1.00 94.81 84 SER A O 1
ATOM 624 N N . ARG A 1 85 ? -2.388 6.425 2.003 1.00 95.44 85 ARG A N 1
ATOM 625 C CA . ARG A 1 85 ? -2.670 5.225 2.806 1.00 95.44 85 ARG A CA 1
ATOM 626 C C . ARG A 1 85 ? -3.502 4.199 2.038 1.00 95.44 85 ARG A C 1
ATOM 628 O O . ARG A 1 85 ? -3.276 3.001 2.215 1.00 95.44 85 ARG A O 1
ATOM 635 N N . ALA A 1 86 ? -4.431 4.646 1.198 1.00 95.19 86 ALA A N 1
ATOM 636 C CA . ALA A 1 86 ? -5.243 3.779 0.352 1.00 95.19 86 ALA A CA 1
ATOM 637 C C . ALA A 1 86 ? -4.419 3.068 -0.729 1.00 95.19 86 ALA A C 1
ATOM 639 O O . ALA A 1 86 ? -4.500 1.845 -0.833 1.00 95.19 86 ALA A O 1
ATOM 640 N N . GLU A 1 87 ? -3.585 3.796 -1.478 1.00 94.94 87 GLU A N 1
ATOM 641 C CA . GLU A 1 87 ? -2.718 3.208 -2.513 1.00 94.94 87 GLU A CA 1
ATOM 642 C C . GLU A 1 87 ? -1.763 2.174 -1.921 1.00 94.94 87 GLU A C 1
ATOM 644 O O . GLU A 1 87 ? -1.660 1.054 -2.422 1.00 94.94 87 GLU A O 1
ATOM 649 N N . PHE A 1 88 ? -1.125 2.507 -0.798 1.00 95.00 88 PHE A N 1
ATOM 650 C CA . PHE A 1 88 ? -0.228 1.577 -0.120 1.00 95.00 88 PHE A CA 1
ATOM 651 C C . PHE A 1 88 ? -0.950 0.314 0.359 1.00 95.00 88 PHE A C 1
ATOM 653 O O . PHE A 1 88 ? -0.423 -0.790 0.245 1.00 95.00 88 PHE A O 1
ATOM 660 N N . SER A 1 89 ? -2.174 0.468 0.865 1.00 95.19 89 SER A N 1
ATOM 661 C CA . SER A 1 89 ? -3.007 -0.650 1.311 1.00 95.19 89 SER A CA 1
ATOM 662 C C . SER A 1 89 ? -3.423 -1.553 0.152 1.00 95.19 89 SER A C 1
ATOM 664 O O . SER A 1 89 ? -3.381 -2.773 0.284 1.00 95.19 89 SER A O 1
ATOM 666 N N . ALA A 1 90 ? -3.776 -0.974 -0.996 1.00 95.00 90 ALA A N 1
ATOM 667 C CA . ALA A 1 90 ? -4.095 -1.736 -2.197 1.00 95.00 90 ALA A CA 1
ATOM 668 C C . ALA A 1 90 ? -2.893 -2.557 -2.684 1.00 95.00 90 ALA A C 1
ATOM 670 O O . ALA A 1 90 ? -3.035 -3.757 -2.917 1.00 95.00 90 ALA A O 1
ATOM 671 N N . MET A 1 91 ? -1.704 -1.948 -2.743 1.00 95.12 91 MET A N 1
ATOM 672 C CA . MET A 1 91 ? -0.477 -2.670 -3.095 1.00 95.12 91 MET A CA 1
ATOM 673 C C . MET A 1 91 ? -0.170 -3.789 -2.100 1.00 95.12 91 MET A C 1
ATOM 675 O O . MET A 1 91 ? 0.153 -4.901 -2.502 1.00 95.12 91 MET A O 1
ATOM 679 N N . LEU A 1 92 ? -0.293 -3.525 -0.797 1.00 95.06 92 LEU A N 1
ATOM 680 C CA . LEU A 1 92 ? 0.025 -4.516 0.228 1.00 95.06 92 LEU A CA 1
ATOM 681 C C . LEU A 1 92 ? -0.951 -5.699 0.217 1.00 95.06 92 LEU A C 1
ATOM 683 O O . LEU A 1 92 ? -0.525 -6.838 0.378 1.00 95.06 92 LEU A O 1
ATOM 687 N N . ALA A 1 93 ? -2.244 -5.442 0.003 1.00 95.12 93 ALA A N 1
ATOM 688 C CA . ALA A 1 93 ? -3.248 -6.494 -0.129 1.00 95.12 93 ALA A CA 1
ATOM 689 C C . ALA A 1 93 ? -3.009 -7.357 -1.377 1.00 95.12 93 ALA A C 1
ATOM 691 O O . ALA A 1 93 ? -3.097 -8.578 -1.279 1.00 95.12 93 ALA A O 1
ATOM 692 N N . GLY A 1 94 ? -2.660 -6.737 -2.512 1.00 93.50 94 GLY A N 1
ATOM 693 C CA . GLY A 1 94 ? -2.306 -7.451 -3.742 1.00 93.50 94 GLY A CA 1
ATOM 694 C C . GLY A 1 94 ? -1.030 -8.280 -3.592 1.00 93.50 94 GLY A C 1
ATOM 695 O O . GLY A 1 94 ? -1.016 -9.452 -3.943 1.00 93.50 94 GLY A O 1
ATOM 696 N N . LEU A 1 95 ? 0.012 -7.714 -2.977 1.00 93.12 95 LEU A N 1
ATOM 697 C CA . LEU A 1 95 ? 1.279 -8.409 -2.720 1.00 93.12 95 LEU A CA 1
ATOM 698 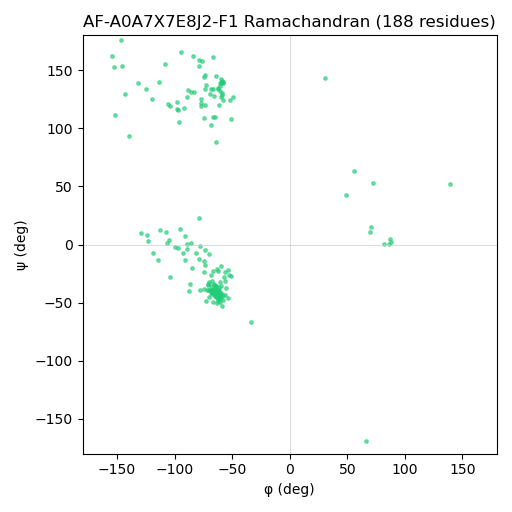C C . LEU A 1 95 ? 1.113 -9.647 -1.825 1.00 93.12 95 LEU A C 1
ATOM 700 O O . LEU A 1 95 ? 1.873 -10.607 -1.934 1.00 93.12 95 LEU A O 1
ATOM 704 N N . LEU A 1 96 ? 0.155 -9.604 -0.901 1.00 92.75 96 LEU A N 1
ATOM 705 C CA . LEU A 1 96 ? -0.173 -10.711 -0.007 1.00 92.75 96 LEU A CA 1
ATOM 706 C C . LEU A 1 96 ? -1.232 -11.665 -0.584 1.00 92.75 96 LEU A C 1
ATOM 708 O O . LEU A 1 96 ? -1.602 -12.612 0.108 1.00 92.75 96 LEU A O 1
ATOM 712 N N . ASP A 1 97 ? -1.724 -11.407 -1.801 1.00 92.44 97 ASP A N 1
ATOM 713 C CA . ASP A 1 97 ? -2.827 -12.133 -2.445 1.00 92.44 97 ASP A CA 1
ATOM 714 C C . ASP A 1 97 ? -4.050 -12.292 -1.517 1.00 92.44 97 ASP A C 1
ATOM 716 O O . ASP A 1 97 ? -4.654 -13.359 -1.378 1.00 92.44 97 ASP A O 1
ATOM 720 N N . LEU A 1 98 ? -4.396 -11.218 -0.794 1.00 93.56 98 LEU A N 1
ATOM 721 C CA . LEU A 1 98 ? -5.527 -11.248 0.129 1.00 93.56 98 LEU A CA 1
ATOM 722 C C . LEU A 1 98 ? -6.847 -11.232 -0.638 1.00 93.56 98 LEU A C 1
ATOM 724 O O . LEU A 1 98 ? -7.088 -10.385 -1.499 1.00 93.56 98 LEU A O 1
ATOM 728 N N . ALA A 1 99 ? -7.761 -12.111 -0.230 1.00 95.25 99 ALA A N 1
ATOM 729 C CA . ALA A 1 99 ? -9.133 -12.057 -0.706 1.00 95.25 99 ALA A CA 1
ATOM 730 C C . ALA A 1 99 ? -9.770 -10.692 -0.356 1.00 95.25 99 ALA A C 1
ATOM 732 O O . ALA A 1 99 ? -9.579 -10.204 0.764 1.00 95.25 99 ALA A O 1
ATOM 733 N N . PRO A 1 100 ? -10.561 -10.092 -1.266 1.00 95.50 100 PRO A N 1
ATOM 734 C CA . PRO A 1 100 ? -11.264 -8.840 -1.008 1.00 95.50 100 PRO A CA 1
ATOM 735 C C . PRO A 1 100 ? -12.082 -8.902 0.288 1.00 95.50 100 PRO A C 1
ATOM 737 O O . PRO A 1 100 ? -12.935 -9.777 0.458 1.00 95.50 100 PRO A O 1
ATOM 740 N N . GLY A 1 101 ? -11.831 -7.969 1.205 1.00 93.69 101 GLY A N 1
ATOM 741 C CA . GLY A 1 101 ? -12.566 -7.886 2.460 1.00 93.69 101 GLY A CA 1
ATOM 742 C C . GLY A 1 101 ? -13.936 -7.237 2.269 1.00 93.69 101 GLY A C 1
ATOM 743 O O . GLY A 1 101 ? -14.140 -6.428 1.368 1.00 93.69 101 GLY A O 1
ATOM 744 N N . ALA A 1 102 ? -14.876 -7.577 3.151 1.00 90.00 102 ALA A N 1
ATOM 745 C CA . ALA A 1 102 ? -16.264 -7.105 3.072 1.00 90.00 102 ALA A CA 1
ATOM 746 C C . ALA A 1 102 ? -16.734 -6.270 4.278 1.00 90.00 102 ALA A C 1
ATOM 748 O O . ALA A 1 102 ? -17.852 -5.768 4.274 1.00 90.00 102 ALA A O 1
ATOM 749 N N . SER A 1 103 ? -15.933 -6.164 5.342 1.00 93.19 103 SER A N 1
ATOM 750 C CA . SER A 1 103 ? -16.356 -5.544 6.605 1.00 93.19 103 SER A CA 1
ATOM 751 C C . SER A 1 103 ? -15.226 -4.755 7.247 1.00 93.19 103 SER A C 1
ATOM 753 O O . SER A 1 103 ? -14.142 -5.298 7.465 1.00 93.19 103 SER A O 1
ATOM 755 N N . HIS A 1 104 ? -15.525 -3.511 7.611 1.00 95.50 104 HIS A N 1
ATOM 756 C CA . HIS A 1 104 ? -14.680 -2.593 8.370 1.00 95.50 104 HIS A CA 1
ATOM 757 C C . HIS A 1 104 ? -15.561 -1.572 9.118 1.00 95.50 104 HIS A C 1
ATOM 759 O O . HIS A 1 104 ? -16.724 -1.392 8.757 1.00 95.50 104 HIS A O 1
ATOM 765 N N . PRO A 1 105 ? -15.035 -0.874 10.140 1.00 96.31 105 PRO A N 1
ATOM 766 C CA . PRO A 1 105 ? -15.788 0.142 10.880 1.00 96.31 105 PRO A CA 1
ATOM 767 C C . PRO A 1 105 ? -15.673 1.557 10.283 1.00 96.31 105 PRO A C 1
ATOM 769 O O . PRO A 1 105 ? -16.269 2.494 10.809 1.00 96.31 105 PRO A O 1
ATOM 772 N N . PHE A 1 106 ? -14.864 1.740 9.234 1.00 96.81 106 PHE A N 1
ATOM 773 C CA . PHE A 1 106 ? -14.531 3.061 8.695 1.00 96.81 106 PHE A CA 1
ATOM 774 C C . PHE A 1 106 ? -15.687 3.723 7.939 1.00 96.81 106 PHE A C 1
ATOM 776 O O . PHE A 1 106 ? -16.370 3.069 7.156 1.00 96.81 106 PHE A O 1
ATOM 783 N N . THR A 1 107 ? -15.880 5.021 8.171 1.00 97.06 107 THR A N 1
ATOM 784 C CA . THR A 1 107 ? -16.980 5.825 7.609 1.00 97.06 107 THR A CA 1
ATOM 785 C C . THR A 1 107 ? -16.494 7.041 6.817 1.00 97.06 107 THR A C 1
ATOM 787 O O . THR A 1 107 ? -17.303 7.866 6.402 1.00 97.06 107 THR A O 1
ATOM 790 N N . ASP A 1 108 ? -15.182 7.213 6.665 1.00 96.62 108 ASP A N 1
ATOM 791 C CA . ASP A 1 108 ? -14.539 8.385 6.061 1.00 96.62 108 ASP A CA 1
ATOM 792 C C . ASP A 1 108 ? -14.215 8.220 4.566 1.00 96.62 108 ASP A C 1
ATOM 794 O O . ASP A 1 108 ? -13.510 9.042 3.985 1.00 96.62 108 ASP A O 1
ATOM 798 N N . PHE A 1 109 ? -14.774 7.190 3.933 1.00 96.31 109 PHE A N 1
ATOM 799 C CA . PHE A 1 109 ? -14.818 7.008 2.485 1.00 96.31 109 PHE A CA 1
ATOM 800 C C . PHE A 1 109 ? -16.129 6.323 2.075 1.00 96.31 109 PHE A C 1
ATOM 802 O O . PHE A 1 109 ? -16.737 5.623 2.889 1.00 96.31 109 PHE A O 1
ATOM 809 N N . PRO A 1 110 ? -16.609 6.534 0.838 1.00 95.19 110 PRO A N 1
ATOM 810 C CA . PRO A 1 110 ? -17.842 5.915 0.373 1.00 95.19 110 PRO A CA 1
ATOM 811 C C . PRO A 1 110 ? -17.654 4.420 0.093 1.00 95.19 110 PRO A C 1
ATOM 813 O O . PRO A 1 110 ? -16.615 3.995 -0.418 1.00 95.19 110 PRO A O 1
ATOM 816 N N . THR A 1 111 ? -18.703 3.637 0.349 1.00 93.12 111 THR A N 1
ATOM 817 C CA . THR A 1 111 ? -18.790 2.242 -0.100 1.00 93.12 111 THR A CA 1
ATOM 818 C C . THR A 1 111 ? -18.690 2.163 -1.626 1.00 93.12 111 THR A C 1
ATOM 820 O O . THR A 1 111 ? -19.255 2.992 -2.343 1.00 93.12 111 THR A O 1
ATOM 823 N N . GLY A 1 112 ? -17.979 1.161 -2.128 1.00 92.50 112 GLY A N 1
ATOM 824 C CA . GLY A 1 112 ? -17.619 0.972 -3.528 1.00 92.50 112 GLY A CA 1
ATOM 825 C C . GLY A 1 112 ? -16.333 1.685 -3.951 1.00 92.50 112 GLY A C 1
ATOM 826 O O . GLY A 1 112 ? -16.002 1.655 -5.136 1.00 92.50 112 GLY A O 1
ATOM 827 N N . SER A 1 113 ? -15.603 2.327 -3.030 1.00 95.94 113 SER A N 1
ATOM 828 C CA . SER A 1 113 ? -14.288 2.902 -3.346 1.00 95.94 113 SER A CA 1
ATOM 829 C C . SER A 1 113 ? -13.339 1.807 -3.832 1.00 95.94 113 SER A C 1
ATOM 831 O O . SER A 1 113 ? -13.306 0.717 -3.269 1.00 95.94 113 SER A O 1
ATOM 833 N N . TRP A 1 114 ? -12.530 2.092 -4.854 1.00 94.75 114 TRP A N 1
ATOM 834 C CA . TRP A 1 114 ? -11.663 1.087 -5.488 1.00 94.75 114 TRP A CA 1
ATOM 835 C C . TRP A 1 114 ? -10.695 0.400 -4.504 1.00 94.75 114 TRP A C 1
ATOM 837 O O . TRP A 1 114 ? -10.340 -0.760 -4.695 1.00 94.75 114 TRP A O 1
ATOM 847 N N . TYR A 1 115 ? -10.309 1.097 -3.433 1.00 94.94 115 TYR A N 1
ATOM 848 C CA . TYR A 1 115 ? -9.434 0.599 -2.372 1.00 94.94 115 TYR A CA 1
ATOM 849 C C . TYR A 1 115 ? -10.172 -0.055 -1.196 1.00 94.94 115 TYR A C 1
ATOM 851 O O . TYR A 1 115 ? -9.527 -0.704 -0.373 1.00 94.94 115 TYR A O 1
ATOM 859 N N . GLU A 1 116 ? -11.495 0.107 -1.071 1.00 97.00 116 GLU A N 1
ATOM 860 C CA . GLU A 1 116 ? -12.268 -0.399 0.076 1.00 97.00 116 GLU A CA 1
ATOM 861 C C . GLU A 1 116 ? -12.050 -1.900 0.312 1.00 97.00 116 GLU A C 1
ATOM 863 O O . GLU A 1 116 ? -11.767 -2.267 1.455 1.00 97.00 116 GLU A O 1
ATOM 868 N N . PRO A 1 117 ? -12.079 -2.777 -0.715 1.00 97.06 117 PRO A N 1
ATOM 869 C CA . PRO A 1 117 ? -11.909 -4.204 -0.472 1.00 97.06 117 PRO A CA 1
ATOM 870 C C . PRO A 1 117 ? -10.513 -4.555 0.057 1.00 97.06 117 PRO A C 1
ATOM 872 O O . PRO A 1 117 ? -10.378 -5.450 0.892 1.00 97.06 117 PRO A O 1
ATOM 875 N N . ALA A 1 118 ? -9.478 -3.830 -0.377 1.00 96.75 118 ALA A N 1
ATOM 876 C CA . ALA A 1 118 ? -8.115 -4.003 0.118 1.00 96.75 118 ALA A CA 1
ATOM 877 C C . ALA A 1 118 ? -7.970 -3.510 1.566 1.00 96.75 118 ALA A C 1
ATOM 879 O O . ALA A 1 118 ? -7.413 -4.211 2.412 1.00 96.75 118 ALA A O 1
ATOM 880 N N . VAL A 1 119 ? -8.526 -2.335 1.878 1.00 96.88 119 VAL A N 1
ATOM 881 C CA . VAL A 1 119 ? -8.550 -1.786 3.244 1.00 96.88 119 VAL A CA 1
ATOM 882 C C . VAL A 1 119 ? -9.284 -2.736 4.192 1.00 96.88 119 VAL A C 1
ATOM 884 O O . VAL A 1 119 ? -8.790 -3.028 5.282 1.00 96.88 119 VAL A O 1
ATOM 887 N N . ALA A 1 120 ? -10.430 -3.266 3.768 1.00 97.00 120 ALA A N 1
ATOM 888 C CA . ALA A 1 120 ? -11.203 -4.238 4.529 1.00 97.00 120 ALA A CA 1
ATOM 889 C C . ALA A 1 120 ? -10.423 -5.541 4.764 1.00 97.00 120 ALA A C 1
ATOM 891 O O . ALA A 1 120 ? -10.432 -6.060 5.879 1.00 97.00 120 ALA A O 1
ATOM 892 N N . ALA A 1 121 ? -9.730 -6.054 3.742 1.00 96.94 121 ALA A N 1
ATOM 893 C CA . ALA A 1 121 ? -8.931 -7.274 3.847 1.00 96.94 121 ALA A CA 1
ATOM 894 C C . ALA A 1 121 ? -7.792 -7.114 4.861 1.00 96.94 121 ALA A C 1
ATOM 896 O O . ALA A 1 121 ? -7.642 -7.933 5.769 1.00 96.94 121 ALA A O 1
ATOM 897 N N . LEU A 1 122 ? -7.034 -6.017 4.765 1.00 95.88 122 LEU A N 1
ATOM 898 C CA . LEU A 1 122 ? -5.947 -5.725 5.699 1.00 95.88 122 LEU A CA 1
ATOM 899 C C . LEU A 1 122 ? -6.452 -5.494 7.125 1.00 95.88 122 LEU A C 1
ATOM 901 O O . LEU A 1 122 ? -5.801 -5.924 8.076 1.00 95.88 122 LEU A O 1
ATOM 905 N N . PHE A 1 123 ? -7.604 -4.839 7.290 1.00 95.19 123 PHE A N 1
ATOM 906 C CA . PHE A 1 123 ? -8.224 -4.662 8.603 1.00 95.19 123 PHE A CA 1
ATOM 907 C C . PHE A 1 123 ? -8.605 -6.008 9.232 1.00 95.19 123 PHE A C 1
ATOM 909 O O . PHE A 1 123 ? -8.272 -6.271 10.385 1.00 95.19 123 PHE A O 1
ATOM 916 N N . GLN A 1 124 ? -9.246 -6.893 8.467 1.00 94.75 124 GLN A N 1
ATOM 917 C CA . GLN A 1 124 ? -9.641 -8.227 8.936 1.00 94.75 124 GLN A CA 1
ATOM 918 C C . GLN A 1 124 ? -8.444 -9.130 9.239 1.00 94.75 124 GLN A C 1
ATOM 920 O O . GLN A 1 124 ? -8.492 -9.911 10.187 1.00 94.75 124 GLN A O 1
ATOM 925 N N . ALA A 1 125 ? -7.364 -8.994 8.470 1.00 92.31 125 ALA A N 1
ATOM 926 C CA . ALA A 1 125 ? -6.101 -9.681 8.716 1.00 92.31 125 ALA A CA 1
ATOM 927 C C . ALA A 1 125 ? -5.317 -9.107 9.915 1.00 92.31 125 ALA A C 1
ATOM 929 O O . ALA A 1 125 ? -4.267 -9.642 10.262 1.00 92.31 125 ALA A O 1
ATOM 930 N N . GLY A 1 126 ? -5.789 -8.020 10.543 1.00 91.38 126 GLY A N 1
ATOM 931 C CA . GLY A 1 126 ? -5.088 -7.345 11.642 1.00 91.38 126 GLY A CA 1
ATOM 932 C C . GLY A 1 126 ? -3.823 -6.595 11.205 1.00 91.38 126 GLY A C 1
ATOM 933 O O . GLY A 1 126 ? -2.995 -6.234 12.039 1.00 91.38 126 GLY A O 1
ATOM 934 N N . LEU A 1 127 ? -3.663 -6.359 9.901 1.00 91.50 127 LEU A N 1
ATOM 935 C CA . LEU A 1 127 ? -2.481 -5.740 9.299 1.00 91.50 127 LEU A CA 1
ATOM 936 C C . LEU A 1 127 ? -2.562 -4.215 9.282 1.00 91.50 127 LEU A C 1
ATOM 938 O O . LEU A 1 127 ? -1.541 -3.544 9.442 1.00 91.50 127 LEU A O 1
ATOM 942 N N . ALA A 1 128 ? -3.764 -3.665 9.108 1.00 89.69 128 ALA A N 1
ATOM 943 C CA . ALA A 1 128 ? -4.000 -2.228 9.077 1.00 89.69 128 ALA A CA 1
ATOM 944 C C . ALA A 1 128 ? -5.060 -1.813 10.100 1.00 89.69 128 ALA A C 1
ATOM 946 O O . ALA A 1 128 ? -6.142 -2.387 10.167 1.00 89.69 128 ALA A O 1
ATOM 947 N N . ASN A 1 129 ? -4.761 -0.753 10.850 1.00 88.25 129 ASN A N 1
ATOM 948 C CA . ASN A 1 129 ? -5.705 -0.100 11.751 1.00 88.25 129 ASN A CA 1
ATOM 949 C C . ASN A 1 129 ? -6.130 1.263 11.194 1.00 88.25 129 ASN A C 1
ATOM 951 O O . ASN A 1 129 ? -5.396 1.908 10.432 1.00 88.25 129 ASN A O 1
ATOM 955 N N . GLY A 1 130 ? -7.310 1.710 11.622 1.00 88.44 130 GLY A N 1
ATOM 956 C CA . GLY A 1 130 ? -7.764 3.076 11.395 1.00 88.44 130 GLY A CA 1
ATOM 957 C C . GLY A 1 130 ? -6.929 4.106 12.154 1.00 88.44 130 GLY A C 1
ATOM 958 O O . GLY A 1 130 ? -6.244 3.787 13.125 1.00 88.44 130 GLY A O 1
ATOM 959 N N . THR A 1 131 ? -7.013 5.362 11.725 1.00 88.88 131 THR A N 1
ATOM 960 C CA . THR A 1 131 ? -6.516 6.516 12.493 1.00 88.88 131 THR A CA 1
ATOM 961 C C . THR A 1 131 ? -7.419 6.834 13.685 1.00 88.88 131 THR A C 1
ATOM 963 O O . THR A 1 131 ? -7.003 7.510 14.625 1.00 88.88 131 THR A O 1
ATOM 966 N N . SER A 1 132 ? -8.648 6.320 13.667 1.00 92.12 132 SER A N 1
ATOM 967 C CA . SER A 1 132 ? -9.576 6.279 14.792 1.00 92.12 132 SER A CA 1
ATOM 968 C C . SER A 1 132 ? -10.430 5.002 14.706 1.00 92.12 132 SER A C 1
ATOM 970 O O . SER A 1 132 ? -10.332 4.272 13.714 1.00 92.12 132 SER A O 1
ATOM 972 N N . PRO A 1 133 ? -11.306 4.719 15.690 1.00 92.00 133 PRO A N 1
ATOM 973 C CA . PRO A 1 133 ? -12.214 3.572 15.620 1.00 92.00 133 PRO A CA 1
ATOM 974 C C . PRO A 1 133 ? -13.116 3.541 14.377 1.00 92.00 133 PRO A C 1
ATOM 976 O O . PRO A 1 133 ? -13.572 2.468 13.998 1.00 92.00 133 PRO A O 1
ATOM 979 N N . THR A 1 134 ? -13.381 4.690 13.747 1.00 95.81 134 THR A N 1
ATOM 980 C CA . THR A 1 134 ? -14.300 4.811 12.601 1.00 95.81 134 THR A CA 1
ATOM 981 C C . THR A 1 134 ? -13.692 5.551 11.410 1.00 95.81 134 THR A C 1
ATOM 983 O O . THR A 1 134 ? -14.413 5.884 10.475 1.00 95.81 134 THR A O 1
ATOM 986 N N . ALA A 1 135 ? -12.386 5.834 11.414 1.00 95.19 135 ALA A N 1
ATOM 987 C CA . ALA A 1 135 ? -11.719 6.536 10.317 1.00 95.19 135 ALA A CA 1
ATOM 988 C C . ALA A 1 135 ? -10.434 5.827 9.894 1.00 95.19 135 ALA A C 1
ATOM 990 O O . ALA A 1 135 ? -9.658 5.383 10.743 1.00 95.19 135 ALA A O 1
ATOM 991 N N . PHE A 1 136 ? -10.193 5.756 8.588 1.00 95.75 136 PHE A N 1
ATOM 992 C CA . PHE A 1 136 ? -8.993 5.164 8.000 1.00 95.75 136 PHE A CA 1
ATOM 993 C C . PHE A 1 136 ? -7.979 6.199 7.487 1.00 95.75 136 PHE A C 1
ATOM 995 O O . PHE A 1 136 ? -6.774 5.927 7.484 1.00 95.75 136 PHE A O 1
ATOM 1002 N N . ALA A 1 137 ? -8.461 7.379 7.098 1.00 95.81 137 ALA A N 1
ATOM 1003 C CA . ALA A 1 137 ? -7.769 8.454 6.394 1.00 95.81 137 ALA A CA 1
ATOM 1004 C C . ALA A 1 137 ? -7.129 7.994 5.065 1.00 95.81 137 ALA A C 1
ATOM 1006 O O . ALA A 1 137 ? -5.905 8.030 4.945 1.00 95.81 137 ALA A O 1
ATOM 1007 N N . PRO A 1 138 ? -7.919 7.549 4.067 1.00 95.94 138 PRO A N 1
ATOM 1008 C CA . PRO A 1 138 ? -7.402 6.928 2.840 1.00 95.94 138 PRO A CA 1
ATOM 1009 C C . PRO A 1 138 ? -6.464 7.837 2.038 1.00 95.94 138 PRO A C 1
ATOM 1011 O O . PRO A 1 138 ? -5.407 7.386 1.608 1.00 95.94 138 PRO A O 1
ATOM 1014 N N . GLU A 1 139 ? -6.805 9.120 1.916 1.00 95.94 139 GLU A N 1
ATOM 1015 C CA . GLU A 1 139 ? -6.044 10.109 1.135 1.00 95.94 139 GLU A CA 1
ATOM 1016 C C . GLU A 1 139 ? -4.837 10.689 1.888 1.00 95.94 139 GLU A C 1
ATOM 1018 O O . GLU A 1 139 ? -4.053 11.456 1.330 1.00 95.94 139 GLU A O 1
ATOM 1023 N N . ALA A 1 140 ? -4.677 10.375 3.178 1.00 93.94 140 ALA A N 1
ATOM 1024 C CA . ALA A 1 140 ? -3.553 10.902 3.936 1.00 93.94 140 ALA A CA 1
ATOM 1025 C C . ALA A 1 140 ? -2.244 10.283 3.433 1.00 93.94 140 ALA A C 1
ATOM 1027 O O . ALA A 1 140 ? -2.141 9.067 3.257 1.00 93.94 140 ALA A O 1
ATOM 1028 N N . THR A 1 141 ? -1.232 11.128 3.236 1.00 94.44 141 THR A N 1
ATOM 1029 C CA . THR A 1 141 ? 0.109 10.678 2.867 1.00 94.44 141 THR A CA 1
ATOM 1030 C C . THR A 1 141 ? 0.694 9.796 3.960 1.00 94.44 141 THR A C 1
ATOM 1032 O O . THR A 1 141 ? 0.648 10.125 5.148 1.00 94.44 141 THR A O 1
ATOM 1035 N N . LEU A 1 142 ? 1.264 8.674 3.545 1.00 89.06 142 LEU A N 1
ATOM 1036 C CA . LEU A 1 142 ? 1.802 7.667 4.440 1.00 89.06 142 LEU A CA 1
ATOM 1037 C C . LEU A 1 142 ? 3.276 7.980 4.746 1.00 89.06 142 LEU A C 1
ATOM 1039 O O . LEU A 1 142 ? 4.088 8.188 3.843 1.00 89.06 142 LEU A O 1
ATOM 1043 N N . SER A 1 143 ? 3.637 8.052 6.031 1.00 89.06 143 SER A N 1
ATOM 1044 C CA . SER A 1 143 ? 5.025 8.325 6.426 1.00 89.06 143 SER A CA 1
ATOM 1045 C C . SER A 1 143 ? 5.914 7.091 6.256 1.00 89.06 143 SER A C 1
ATOM 1047 O O . SER A 1 143 ? 5.450 5.954 6.322 1.00 89.06 143 SER A O 1
ATOM 1049 N N . ARG A 1 144 ? 7.232 7.282 6.128 1.00 87.06 144 ARG A N 1
ATOM 1050 C CA . ARG A 1 144 ? 8.188 6.161 6.028 1.00 87.06 144 ARG A CA 1
ATOM 1051 C C . ARG A 1 144 ? 8.073 5.185 7.204 1.00 87.06 144 ARG A C 1
ATOM 1053 O O . ARG A 1 144 ? 8.180 3.979 7.009 1.00 87.06 144 ARG A O 1
ATOM 1060 N N . GLN A 1 145 ? 7.829 5.697 8.410 1.00 85.12 145 GLN A N 1
ATOM 1061 C CA . GLN A 1 145 ? 7.653 4.885 9.615 1.00 85.12 145 GLN A CA 1
ATOM 1062 C C . GLN A 1 145 ? 6.369 4.053 9.547 1.00 85.12 145 GLN A C 1
ATOM 1064 O O . GLN A 1 145 ? 6.379 2.869 9.876 1.00 85.12 145 GLN A O 1
ATOM 1069 N N . GLN A 1 146 ? 5.270 4.649 9.076 1.00 82.94 146 GLN A N 1
ATOM 1070 C CA . GLN A 1 146 ? 4.015 3.926 8.876 1.00 82.94 146 GLN A CA 1
ATOM 1071 C C . GLN A 1 146 ? 4.166 2.842 7.803 1.00 82.94 146 GLN A C 1
ATOM 1073 O O . GLN A 1 146 ? 3.677 1.731 8.001 1.00 82.94 146 GLN A O 1
ATOM 1078 N N . ALA A 1 147 ? 4.890 3.132 6.715 1.00 87.00 147 ALA A N 1
ATOM 1079 C CA . ALA A 1 147 ? 5.122 2.181 5.627 1.00 87.00 147 ALA A CA 1
ATOM 1080 C C . ALA A 1 147 ? 5.910 0.976 6.138 1.00 87.00 147 ALA A C 1
ATOM 1082 O O . ALA A 1 147 ? 5.480 -0.162 5.976 1.00 87.00 147 ALA A O 1
ATOM 1083 N N . ALA A 1 148 ? 7.021 1.234 6.834 1.00 87.75 148 ALA A N 1
ATOM 1084 C CA . ALA A 1 148 ? 7.842 0.193 7.439 1.00 87.75 148 ALA A CA 1
ATOM 1085 C C . ALA A 1 148 ? 7.035 -0.664 8.425 1.00 87.75 148 ALA A C 1
ATOM 1087 O O . ALA A 1 148 ? 7.112 -1.887 8.386 1.00 87.75 148 ALA A O 1
ATOM 1088 N N . SER A 1 149 ? 6.206 -0.040 9.266 1.00 86.25 149 SER A N 1
ATOM 1089 C CA . SER A 1 149 ? 5.375 -0.754 10.238 1.00 86.25 149 SER A CA 1
ATOM 1090 C C . SER A 1 149 ? 4.355 -1.688 9.570 1.00 86.25 149 SER A C 1
ATOM 1092 O O . SER A 1 149 ? 4.158 -2.811 10.027 1.00 86.25 149 SER A O 1
ATOM 1094 N N . LEU A 1 150 ? 3.721 -1.256 8.476 1.00 88.00 150 LEU A N 1
ATOM 1095 C CA . LEU A 1 150 ? 2.803 -2.099 7.702 1.00 88.00 150 LEU A CA 1
ATOM 1096 C C . LEU A 1 150 ? 3.537 -3.233 6.974 1.00 88.00 150 LEU A C 1
ATOM 1098 O O . LEU A 1 150 ? 3.063 -4.366 6.995 1.00 88.00 150 LEU A O 1
ATOM 1102 N N . LEU A 1 151 ? 4.707 -2.956 6.389 1.00 91.44 151 LEU A N 1
ATOM 1103 C CA . LEU A 1 151 ? 5.533 -3.971 5.724 1.00 91.44 151 LEU A CA 1
ATOM 1104 C C . LEU A 1 151 ? 6.006 -5.052 6.692 1.00 91.44 151 LEU A C 1
ATOM 1106 O O . LEU A 1 151 ? 5.954 -6.227 6.348 1.00 91.44 151 LEU A O 1
ATOM 1110 N N . MET A 1 152 ? 6.430 -4.677 7.900 1.00 89.50 152 MET A N 1
ATOM 1111 C CA . MET A 1 152 ? 6.861 -5.649 8.907 1.00 89.50 152 MET A CA 1
ATOM 1112 C C . MET A 1 152 ? 5.710 -6.558 9.339 1.00 89.50 152 MET A C 1
ATOM 1114 O O . MET A 1 152 ? 5.882 -7.774 9.353 1.00 89.50 152 MET A O 1
ATOM 1118 N N . ARG A 1 153 ? 4.518 -5.996 9.594 1.00 89.75 153 ARG A N 1
ATOM 1119 C CA . ARG A 1 153 ? 3.319 -6.800 9.894 1.00 89.75 153 ARG A CA 1
ATOM 1120 C C . ARG A 1 153 ? 2.956 -7.732 8.740 1.00 89.75 153 ARG A C 1
ATOM 1122 O O . ARG A 1 153 ? 2.625 -8.889 8.966 1.00 89.75 153 ARG A O 1
ATOM 1129 N N . ALA A 1 154 ? 3.035 -7.247 7.503 1.00 90.81 154 ALA A N 1
ATOM 1130 C CA . ALA A 1 154 ? 2.773 -8.058 6.317 1.00 90.81 154 ALA A CA 1
ATOM 1131 C C . ALA A 1 154 ? 3.790 -9.194 6.147 1.00 90.81 154 ALA A C 1
ATOM 1133 O O . ALA A 1 154 ? 3.411 -10.315 5.812 1.00 90.81 154 ALA A O 1
ATOM 1134 N N . LEU A 1 155 ? 5.074 -8.924 6.397 1.00 89.94 155 LEU A N 1
ATOM 1135 C CA . LEU A 1 155 ? 6.130 -9.927 6.333 1.00 89.94 155 LEU A CA 1
ATOM 1136 C C . LEU A 1 155 ? 5.918 -11.014 7.388 1.00 89.94 155 LEU A C 1
ATOM 1138 O O . LEU A 1 155 ? 6.002 -12.193 7.055 1.00 89.94 155 LEU A O 1
ATOM 1142 N N . GLU A 1 156 ? 5.597 -10.623 8.620 1.00 87.62 156 GLU A N 1
ATOM 1143 C CA . GLU A 1 156 ? 5.262 -11.545 9.706 1.00 87.62 156 GLU A CA 1
ATOM 1144 C C . GLU A 1 156 ? 4.021 -12.382 9.370 1.00 87.62 156 GLU A C 1
ATOM 1146 O O . GLU A 1 156 ? 4.043 -13.606 9.487 1.00 87.62 156 GLU A O 1
ATOM 1151 N N . TYR A 1 157 ? 2.960 -11.750 8.867 1.00 90.19 157 TYR A N 1
ATOM 1152 C CA . TYR A 1 157 ? 1.748 -12.440 8.429 1.00 90.19 157 TYR A CA 1
ATOM 1153 C C . TYR A 1 157 ? 2.038 -13.483 7.347 1.00 90.19 157 TYR A C 1
ATOM 1155 O O . TYR A 1 157 ? 1.621 -14.637 7.466 1.00 90.19 157 TYR A O 1
ATOM 1163 N N . ARG A 1 158 ? 2.806 -13.107 6.318 1.00 89.06 158 ARG A N 1
ATOM 1164 C CA . ARG A 1 158 ? 3.207 -14.027 5.251 1.00 89.06 158 ARG A CA 1
ATOM 1165 C C . ARG A 1 158 ? 4.093 -15.146 5.781 1.00 89.06 158 ARG A C 1
ATOM 1167 O O . ARG A 1 158 ? 3.881 -16.289 5.404 1.00 89.06 158 ARG A O 1
ATOM 1174 N N . HIS A 1 159 ? 5.049 -14.837 6.653 1.00 86.81 159 HIS A N 1
ATOM 1175 C CA . HIS A 1 159 ? 5.934 -15.827 7.262 1.00 86.81 159 HIS A CA 1
ATOM 1176 C C . HIS A 1 159 ? 5.152 -16.854 8.092 1.00 86.81 159 HIS A C 1
ATOM 1178 O O . HIS A 1 159 ? 5.404 -18.051 8.007 1.00 86.81 159 HIS A O 1
ATOM 1184 N N . ASN A 1 160 ? 4.148 -16.410 8.847 1.00 86.31 160 ASN A N 1
ATOM 1185 C CA . ASN A 1 160 ? 3.297 -17.305 9.627 1.00 86.31 160 ASN A CA 1
ATOM 1186 C C . ASN A 1 160 ? 2.418 -18.201 8.737 1.00 86.31 160 ASN A C 1
ATOM 1188 O O . ASN A 1 160 ? 2.123 -19.335 9.111 1.00 86.31 160 ASN A O 1
ATOM 1192 N N . ALA A 1 161 ? 2.012 -17.715 7.560 1.00 85.62 161 ALA A N 1
ATOM 1193 C CA . ALA A 1 161 ? 1.273 -18.506 6.576 1.00 85.62 161 ALA A CA 1
ATOM 1194 C C . ALA A 1 161 ? 2.180 -19.466 5.780 1.00 85.62 161 ALA A C 1
ATOM 1196 O O . ALA A 1 161 ? 1.789 -20.598 5.492 1.00 85.62 161 ALA A O 1
ATOM 1197 N N . GLN A 1 162 ? 3.384 -19.017 5.424 1.00 83.31 162 GLN A N 1
ATOM 1198 C CA . GLN A 1 162 ? 4.402 -19.755 4.680 1.00 83.31 162 GLN A CA 1
ATOM 1199 C C . GLN A 1 162 ? 5.787 -19.465 5.275 1.00 83.31 162 GLN A C 1
ATOM 1201 O O . GLN A 1 162 ? 6.426 -18.478 4.892 1.00 83.31 162 GLN A O 1
ATOM 1206 N N . PRO A 1 163 ? 6.259 -20.315 6.206 1.00 80.19 163 PRO A N 1
ATOM 1207 C CA . PRO A 1 163 ? 7.549 -20.123 6.852 1.00 80.19 163 PRO A CA 1
ATOM 1208 C C . PRO A 1 163 ? 8.677 -20.100 5.826 1.00 80.19 163 PRO A C 1
ATOM 1210 O O . PRO A 1 163 ? 8.780 -20.989 4.976 1.00 80.19 163 PRO A O 1
ATOM 1213 N N . ILE A 1 164 ? 9.529 -19.083 5.917 1.00 77.50 164 ILE A N 1
ATOM 1214 C CA . ILE A 1 164 ? 10.719 -18.963 5.078 1.00 77.50 164 ILE A CA 1
ATOM 1215 C C . ILE A 1 164 ? 11.859 -19.617 5.853 1.00 77.50 164 ILE A C 1
ATOM 1217 O O . ILE A 1 164 ? 12.203 -19.182 6.949 1.00 77.50 164 ILE A O 1
ATOM 1221 N N . GLU A 1 165 ? 12.438 -20.682 5.300 1.00 83.06 165 GLU A N 1
ATOM 1222 C CA . GLU A 1 165 ? 13.513 -21.416 5.967 1.00 83.06 165 GLU A CA 1
ATOM 1223 C C . GLU A 1 165 ? 14.705 -20.491 6.269 1.00 83.06 165 GLU A C 1
ATOM 1225 O O . GLU A 1 165 ? 15.238 -19.825 5.383 1.00 83.06 165 GLU A O 1
ATOM 1230 N N . GLY A 1 166 ? 15.107 -20.438 7.542 1.00 78.06 166 GLY A N 1
ATOM 1231 C CA . GLY A 1 166 ? 16.216 -19.603 8.013 1.00 78.06 166 GLY A CA 1
ATOM 1232 C C . GLY A 1 166 ? 15.876 -18.131 8.273 1.00 78.06 166 GLY A C 1
ATOM 1233 O O . GLY A 1 166 ? 16.766 -17.393 8.692 1.00 78.06 166 GLY A O 1
ATOM 1234 N N . LEU A 1 167 ? 14.627 -17.698 8.066 1.00 79.44 167 LEU A N 1
ATOM 1235 C CA . LEU A 1 167 ? 14.167 -16.370 8.470 1.00 79.44 167 LEU A CA 1
ATOM 1236 C C . LEU A 1 167 ? 13.470 -16.459 9.830 1.00 79.44 167 LEU A C 1
ATOM 1238 O O . LEU A 1 167 ? 12.338 -16.918 9.921 1.00 79.44 167 LEU A O 1
ATOM 1242 N N . ASP A 1 168 ? 14.140 -15.996 10.880 1.00 79.44 168 ASP A N 1
ATOM 1243 C CA . ASP A 1 168 ? 13.515 -15.791 12.184 1.00 79.44 168 ASP A CA 1
ATOM 1244 C C . ASP A 1 168 ? 13.138 -14.313 12.338 1.00 79.44 168 ASP A C 1
ATOM 1246 O O . ASP A 1 168 ? 13.997 -13.432 12.285 1.00 79.44 168 ASP A O 1
ATOM 1250 N N . LEU A 1 169 ? 11.837 -14.043 12.453 1.00 78.50 169 LEU A N 1
ATOM 1251 C CA . LEU A 1 169 ? 11.296 -12.701 12.690 1.00 78.50 169 LEU A CA 1
ATOM 1252 C C . LEU A 1 169 ? 10.995 -12.454 14.170 1.00 78.50 169 LEU A C 1
ATOM 1254 O O . LEU A 1 169 ? 10.576 -11.350 14.525 1.00 78.50 169 LEU A O 1
ATOM 1258 N N . THR A 1 170 ? 11.185 -13.459 15.028 1.00 76.19 170 THR A N 1
ATOM 1259 C CA . THR A 1 170 ? 11.072 -13.272 16.468 1.00 76.19 170 THR A CA 1
ATOM 1260 C C . THR A 1 170 ? 12.296 -12.503 16.948 1.00 76.19 170 THR A C 1
ATOM 1262 O O . THR A 1 170 ? 13.440 -12.886 16.724 1.00 76.19 170 THR A O 1
ATOM 1265 N N . LEU A 1 171 ? 12.047 -11.340 17.544 1.00 68.25 171 LEU A N 1
ATOM 1266 C CA . LEU A 1 171 ? 13.072 -10.593 18.251 1.00 68.25 171 LEU A CA 1
ATOM 1267 C C . LEU A 1 171 ? 12.824 -10.807 19.734 1.00 68.25 171 LEU A C 1
ATOM 1269 O O . LEU A 1 171 ? 11.760 -10.449 20.246 1.00 68.25 171 LEU A O 1
ATOM 1273 N N . GLU A 1 172 ? 13.801 -11.389 20.420 1.00 77.50 172 GLU A N 1
ATOM 1274 C CA . GLU A 1 172 ? 13.752 -11.501 21.869 1.00 77.50 172 GLU A CA 1
ATOM 1275 C C . GLU A 1 172 ? 13.697 -10.091 22.471 1.00 77.50 172 GLU A C 1
ATOM 1277 O O . GLU A 1 172 ? 14.397 -9.175 22.029 1.00 77.50 172 GLU A O 1
ATOM 1282 N N . ALA A 1 173 ? 12.842 -9.891 23.476 1.00 70.25 173 ALA A N 1
ATOM 1283 C CA . ALA A 1 173 ? 12.594 -8.562 24.042 1.00 70.25 173 ALA A CA 1
ATOM 1284 C C . ALA A 1 173 ? 13.887 -7.875 24.533 1.00 70.25 173 ALA A C 1
ATOM 1286 O O . ALA A 1 173 ? 14.019 -6.655 24.435 1.00 70.25 173 ALA A O 1
ATOM 1287 N N . GLU A 1 174 ? 14.866 -8.660 24.997 1.00 73.19 174 GLU A N 1
ATOM 1288 C CA . GLU A 1 174 ? 16.186 -8.165 25.402 1.00 73.19 174 GLU A CA 1
ATOM 1289 C C . GLU A 1 174 ? 16.993 -7.581 24.228 1.00 73.19 174 GLU A C 1
ATOM 1291 O O . GLU A 1 174 ? 17.656 -6.551 24.392 1.00 73.19 174 GLU A O 1
ATOM 1296 N N . ASP A 1 175 ? 16.902 -8.176 23.036 1.00 75.94 175 ASP A N 1
ATOM 1297 C CA . ASP A 1 175 ? 17.598 -7.700 21.837 1.00 75.94 175 ASP A CA 1
ATOM 1298 C C . ASP A 1 175 ? 16.974 -6.408 21.308 1.00 75.94 175 ASP A C 1
ATOM 1300 O O . ASP A 1 175 ? 17.692 -5.476 20.922 1.00 75.94 175 ASP A O 1
ATOM 1304 N N . VAL A 1 176 ? 15.640 -6.317 21.351 1.00 71.75 176 VAL A N 1
ATOM 1305 C CA . VAL A 1 176 ? 14.896 -5.106 20.981 1.00 71.75 176 VAL A CA 1
ATOM 1306 C C . VAL A 1 176 ? 15.286 -3.942 21.885 1.00 71.75 176 VAL A C 1
ATOM 1308 O O . VAL A 1 176 ? 15.650 -2.876 21.385 1.00 71.75 176 VAL A O 1
ATOM 1311 N N . ASP A 1 177 ? 15.290 -4.138 23.204 1.00 69.69 177 ASP A N 1
ATOM 1312 C CA . ASP A 1 177 ? 15.677 -3.094 24.155 1.00 69.69 177 ASP A CA 1
ATOM 1313 C C . ASP A 1 177 ? 17.140 -2.668 23.971 1.00 69.69 177 ASP A C 1
ATOM 1315 O O . ASP A 1 177 ? 17.444 -1.469 23.963 1.00 69.69 177 ASP A O 1
ATOM 1319 N N . ALA A 1 178 ? 18.057 -3.615 23.758 1.00 76.94 178 ALA A N 1
ATOM 1320 C CA . ALA A 1 178 ? 19.469 -3.322 23.513 1.00 76.94 178 ALA A CA 1
ATOM 1321 C C . ALA A 1 178 ? 19.701 -2.534 22.208 1.00 76.94 178 ALA A C 1
ATOM 1323 O O . ALA A 1 178 ? 20.588 -1.670 22.135 1.00 76.94 178 ALA A O 1
ATOM 1324 N N . TRP A 1 179 ? 18.913 -2.803 21.167 1.00 70.50 179 TRP A N 1
ATOM 1325 C CA . TRP A 1 179 ? 18.944 -2.051 19.912 1.00 70.50 179 TRP A CA 1
ATOM 1326 C C . TRP A 1 179 ? 18.329 -0.660 20.058 1.00 70.50 179 TRP A C 1
ATOM 1328 O O . TRP A 1 179 ? 18.953 0.339 19.681 1.00 70.50 179 TRP A O 1
ATOM 1338 N N . LEU A 1 180 ? 17.137 -0.575 20.651 1.00 71.38 180 LEU A N 1
ATOM 1339 C CA . LEU A 1 180 ? 16.375 0.664 20.772 1.00 71.38 180 LEU A CA 1
ATOM 1340 C C . LEU A 1 180 ? 17.022 1.672 21.725 1.00 71.38 180 LEU A C 1
ATOM 1342 O O . LEU A 1 180 ? 16.862 2.876 21.529 1.00 71.38 180 LEU A O 1
ATOM 1346 N N . GLN A 1 181 ? 17.819 1.229 22.702 1.00 72.50 181 GLN A N 1
ATOM 1347 C CA . GLN A 1 181 ? 18.573 2.105 23.612 1.00 72.50 181 GLN A CA 1
ATOM 1348 C C . GLN A 1 181 ? 19.445 3.153 22.900 1.00 72.50 181 GLN A C 1
ATOM 1350 O O . GLN A 1 181 ? 19.693 4.220 23.467 1.00 72.50 181 GLN A O 1
ATOM 1355 N N . ARG A 1 182 ? 19.884 2.882 21.663 1.00 74.75 182 ARG A N 1
ATOM 1356 C CA . ARG A 1 182 ? 20.708 3.797 20.852 1.00 74.75 182 ARG A CA 1
ATOM 1357 C C . ARG A 1 182 ? 19.906 4.915 20.179 1.00 74.75 182 ARG A C 1
ATOM 1359 O O . ARG A 1 182 ? 20.504 5.878 19.706 1.00 74.75 182 ARG A O 1
ATOM 1366 N N . PHE A 1 183 ? 18.580 4.815 20.164 1.00 68.00 183 PHE A N 1
ATOM 1367 C CA . PHE A 1 183 ? 17.691 5.810 19.577 1.00 68.00 183 PHE A CA 1
ATOM 1368 C C . PHE A 1 183 ? 17.143 6.738 20.670 1.00 68.00 183 PHE A C 1
ATOM 1370 O O . PHE A 1 183 ? 16.544 6.302 21.661 1.00 68.00 183 PHE A O 1
ATOM 1377 N N . ALA A 1 184 ? 17.387 8.041 20.509 1.00 69.50 184 ALA A N 1
ATOM 1378 C CA . ALA A 1 184 ? 16.994 9.080 21.467 1.00 69.50 184 ALA A CA 1
ATOM 1379 C C . ALA A 1 184 ? 15.462 9.243 21.574 1.00 69.50 184 ALA A C 1
ATOM 1381 O O . ALA A 1 184 ? 14.936 9.692 22.591 1.00 69.50 184 ALA A O 1
ATOM 1382 N N . ASP A 1 185 ? 14.749 8.824 20.538 1.00 52.94 185 ASP A N 1
ATOM 1383 C CA . ASP A 1 185 ? 13.311 8.929 20.318 1.00 52.94 185 ASP A CA 1
ATOM 1384 C C . ASP A 1 185 ? 12.570 7.589 20.466 1.00 52.94 185 ASP A C 1
ATOM 1386 O O . ASP A 1 185 ? 11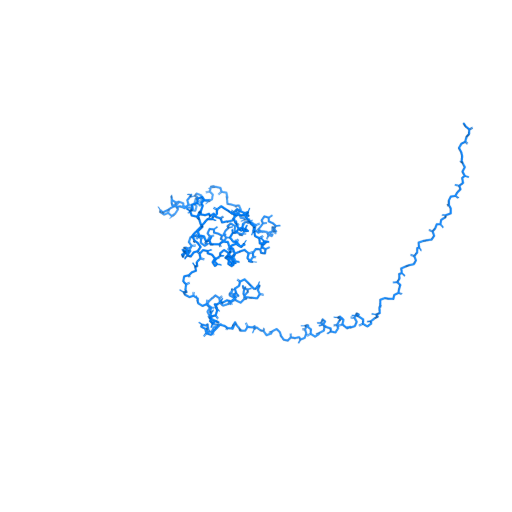.380 7.517 20.181 1.00 52.94 185 ASP A O 1
ATOM 1390 N N . ARG A 1 186 ? 13.222 6.536 20.985 1.00 55.69 186 ARG A N 1
ATOM 1391 C CA . ARG A 1 186 ? 12.631 5.187 21.147 1.00 55.69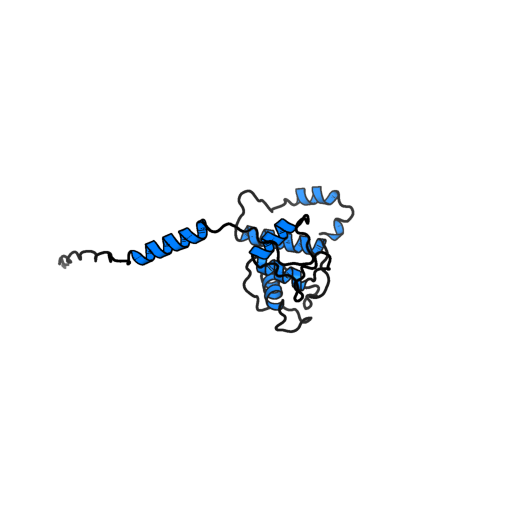 186 ARG A CA 1
ATOM 1392 C C . ARG A 1 186 ? 11.275 5.149 21.865 1.00 55.69 186 ARG A C 1
ATOM 1394 O O . ARG A 1 186 ? 10.467 4.265 21.623 1.00 55.69 186 ARG A O 1
ATOM 1401 N N . HIS A 1 187 ? 11.020 6.127 22.733 1.00 51.66 187 HIS A N 1
ATOM 1402 C CA . HIS A 1 187 ? 9.769 6.276 23.479 1.00 51.66 187 HIS A CA 1
ATOM 1403 C C . HIS A 1 187 ? 8.570 6.682 22.602 1.00 51.66 187 HIS A C 1
ATOM 1405 O O . HIS A 1 187 ? 7.450 6.715 23.097 1.00 51.66 187 HIS A O 1
ATOM 1411 N N . LEU A 1 188 ? 8.799 7.011 21.328 1.00 47.22 188 LEU A N 1
ATOM 1412 C CA . LEU A 1 188 ? 7.769 7.337 20.339 1.00 47.22 188 LEU A CA 1
ATOM 1413 C C . LEU A 1 188 ? 7.439 6.157 19.408 1.00 47.22 188 LEU A C 1
ATOM 1415 O O . LEU A 1 188 ? 6.602 6.305 18.521 1.00 47.22 188 LEU A O 1
ATOM 1419 N N . ILE A 1 189 ? 8.129 5.022 19.569 1.00 43.19 189 ILE A N 1
ATOM 1420 C CA . ILE A 1 189 ? 8.080 3.866 18.656 1.00 43.19 189 ILE A CA 1
ATOM 1421 C C . ILE A 1 189 ? 7.467 2.624 19.337 1.00 43.19 189 ILE A C 1
ATOM 1423 O O . ILE A 1 189 ? 7.100 1.679 18.643 1.00 43.19 189 ILE A O 1
ATOM 1427 N N . ALA A 1 190 ? 7.329 2.639 20.668 1.00 36.25 190 ALA A N 1
ATOM 1428 C CA . ALA A 1 190 ? 6.727 1.561 21.456 1.00 36.25 190 ALA A CA 1
ATOM 1429 C C . ALA A 1 190 ? 5.191 1.613 21.459 1.00 36.25 190 ALA A C 1
ATOM 1431 O O . ALA A 1 190 ? 4.639 2.720 21.660 1.00 36.25 190 ALA A O 1
#

Radius of gyration: 27.2 Å; Cα contacts (8 Å, |Δi|>4): 139; chains: 1; bounding box: 47×85×56 Å

Sequence (190 aa):
MEVRRVCPSTKRPAGRPEGRPAAATVVALLAFLVVALAPSTAHALPYPDLSGDEWYIEALQALSDEGVVNGRADGTFGPYDPISRAEFSAMLAGLLDLAPGASHPFTDFPTGSWYEPAVAALFQAGLANGTSPTAFAPEATLSRQQAASLLMRALEYRHNAQPIEGLDLTLEAEDVDAWLQRFADRHLIA

pLDDT: mean 81.77, std 15.39, range [36.25, 97.06]

Foldseek 3Di:
DDDDDDDDDDDDDDDDDDDDDVVVVVVVVVVVVVVVPDPPPLDQQQAPPDPCPDPCNVVVSVLVVLVLQDADPVRHNCPPDFDFQLNLLSSLCSVLVFDFADDAQADADDPPPPSNRSQRRCVVLVLADAPDRHHNRGRDGADPLNSVSSVLSSVVSSCVVPPDPPDDSDDDPVNVCVVLVVPPCSVVND

Solvent-accessible surface area (backbone atoms only — not comparable to full-atom values): 11944 Å² total; per-residue (Å²): 138,85,83,84,88,81,88,81,80,86,78,78,83,80,79,79,88,82,77,76,66,67,64,60,58,50,50,51,51,48,52,51,47,54,62,73,67,48,78,84,68,81,74,76,75,85,31,82,82,58,91,77,78,54,98,55,42,70,61,51,49,56,36,36,77,71,62,41,48,80,60,42,97,88,47,33,63,60,93,85,57,83,51,27,40,34,60,53,33,36,32,52,25,50,71,66,69,54,67,75,27,90,61,72,66,56,68,75,64,67,90,85,41,93,41,48,31,27,48,15,24,31,38,72,70,71,53,46,78,52,84,44,90,43,28,57,56,46,80,42,69,58,49,73,68,57,51,52,54,39,49,51,45,49,52,51,54,47,33,74,77,52,74,51,88,92,64,78,85,81,70,57,70,69,58,52,52,65,58,42,70,77,44,95,62,44,87,79,74,114

Mean predicted aligned error: 13.8 Å

Nearest PDB structures (foldseek):
  3pyw-assembly1_A  TM=7.200E-01  e=1.279E-06  Bacillus anthracis
  7sv5-assembly2_B  TM=8.165E-01  e=1.178E-04  Paenibacillus alvei
  6bt4-assembly1_A  TM=7.200E-01  e=2.195E-04  Bacillus anthracis
  6cwi-assembly1_A  TM=7.441E-01  e=4.089E-04  Paenibacillus alvei
  6cwf-assembly1_A  TM=7.908E-01  e=8.059E-04  Paenibacillus alvei

Secondary structure (DSSP, 8-state):
------PPP-PPPPPP-----HHHHHHHHHHHHHHHHS-------S-TT--S--TTHHHHHHHHHTTS----TTS---TTSPPBHHHHHHHHHHHTTPPPP------SS-TT-TTHHHHHHHHHTTS---SBTTB--TTSBPPHHHHHHHHHHHHHHHHHHSPPTT---PPPHHHHHHHHTT-TTGGGT-